Protein 8BPZ (pdb70)

Sequence (322 aa):
SMFNSEIKEKYLDTLSEGMVMQMRPIFAKAEITETLYNKDIYDFTSMQILELIRSFDQTTIGSVRRTLALLSLYIDWAISYKLSKGLTNLARTISEEEELYECLGDKKLYITYSELEEEMENNQLVNYQSKAVLRLLFEGVSGLAHSELLSLTKKQVEDAMLNGNVLTLYDSKHGERKLKVSSECLVIALNAAQETKYKLKNGKAKGQTKEVFLVENDDYVVKTKRTSNKGDGQASKFVITNLITDISEFFKINFLTPNTIVRSGHLYRAYQLYKEEKGVIDNSVRYQIIDDFNLRVKSKYRAVYSMQDYINEEEVNKYYAEELGLK

B-factor: mean 61.54, std 16.16, range [27.41, 130.3]

InterPro domains:
  IPR011010 DNA breaking-rejoining enzyme, catalytic core [SSF56349] (12-218)
  IPR055008 MrpR, C-terminal catalytic domain [PF22823] (108-314)
  IPR055009 MrpR, N-terminal core-binding domain [PF22822] (1-78)

Organism: Bacillus subtilis (strain 168) (NCBI:txid224308)

Radius of gyration: 22.97 Å; Cα contacts (8 Å, |Δi|>4): 472; chains: 1; bounding box: 50×56×56 Å

Foldseek 3Di:
DADVVVVVVVVLVVDDPVLVVVVVVLRVLCHVLCVVVVHDLLQDALVSVLVSLQSVQAAALVVLVVVLVSSLVVNVVCLVVVVHPDNDRSSVPQDPLSSLSSHYPVHQAAAPVRLVVLLVLFPALLLNQLLQCLLQPQAEDLSQQQQPAFLVQLVVCVVPQQWGWTQHPPDGTDTARDDPVNSVSLNVLQPDFKDAALRQPDDPDDGIFGWAHDGHSNTDTVVVVPHHHGDGSVSSVVSQVSSCVSSVHDNDDSVSSNLNSLLNQLLVCCLVPVFFDLVSQLVSCVNRVPDDPDSVVSSVVCVVQSGDVNNCRNCVVVSVHD

Solvent-accessible surface area: 16322 Å² total; per-residue (Å²): 121,26,44,42,48,150,43,0,74,126,10,3,129,88,40,59,142,43,43,36,146,90,0,105,61,14,0,51,103,0,46,123,9,0,66,121,67,120,52,4,1,26,38,2,63,36,149,31,1,7,62,0,0,88,65,20,58,30,20,29,2,29,22,0,100,125,12,19,52,23,1,5,84,0,6,54,35,0,46,82,135,180,66,13,182,38,160,92,18,61,1,149,92,19,40,85,38,42,14,3,34,0,9,2,116,125,3,91,8,1,4,60,51,4,0,75,52,1,12,130,33,2,72,4,83,2,3,33,1,1,0,5,0,0,8,25,6,0,22,20,115,45,36,12,1,0,11,12,0,30,48,137,6,0,75,68,0,70,159,101,57,28,51,0,42,0,97,16,98,146,95,49,121,18,131,2,142,4,41,70,88,1,0,74,8,0,47,57,0,3,115,26,71,63,4,84,52,135,14,44,114,16,169,36,178,95,112,68,27,114,5,8,121,33,89,48,1,0,6,4,65,111,103,56,135,144,37,92,39,96,5,47,104,134,24,0,68,77,11,5,59,45,1,14,115,21,0,101,10,152,26,12,63,24,93,9,0,22,61,0,2,6,0,49,64,0,21,63,23,32,116,149,108,56,51,11,54,67,61,1,21,89,80,0,2,93,59,25,66,48,67,51,176,34,104,152,112,14,5,155,54,4,67,109,10,0,28,62,128,24,0,48,81,2,2,31,129,65,36,69,94,152

Nearest PDB structures (foldseek):
  8bj6-assembly1_A  TM=1.001E+00  e=5.396E-52  Bacillus subtilis subsp. subtilis str. 168
  5dcf-assembly1_A  TM=5.429E-01  e=5.192E-03  Escherichia coli CFT073

Secondary structure (DSSP, 8-state):
--TTHHHHHHHHTTS-HHHHHHHHHHHHHHHHHHHHHTS-GGG--HHHHHHHHHHT----HHHHHHHHHHHHHHHHHHHHTT-SSSSS-TTTT--HHHHHHTS-TT-----HHHHHHHHHH---HHHHHHHHHHHHT---GGGHHHHT-BHHHHHHHHTTTTEEEEE-SSS-EEEEE--HHHHHHHHHHTT--EEEGGGGT--SS--EEEBP-SSBSS--BGGG---SSPPPHHHHHHHHHHHHHHHT-S---HHHHHHHHHHHHHHHHHHHHS---HHHHHHHHHHTT---S-HHHHHHHHTTTSSHHHHHHHTTTTTT--

Structure (mmCIF, N/CA/C/O backbone):
data_8BPZ
#
_entry.id   8BPZ
#
_cell.length_a   109.081
_cell.length_b   109.081
_cell.length_c   53.908
_cell.angle_alpha   90.00
_cell.angle_beta   90.00
_cell.angle_gamma   120.00
#
_symmetry.space_group_name_H-M   'P 3 2 1'
#
loop_
_entity.id
_entity.type
_entity.pdbx_description
1 polymer 'SPbeta prophage-derived uncharacterized protein YopR'
2 water water
#
loop_
_atom_site.group_PDB
_atom_site.id
_atom_site.type_symbol
_atom_site.label_atom_id
_atom_site.label_alt_id
_atom_site.label_comp_id
_atom_site.label_asym_id
_atom_site.label_entity_id
_atom_site.label_seq_id
_atom_site.pdbx_PDB_ins_code
_atom_site.Cartn_x
_atom_site.Cartn_y
_atom_site.Cartn_z
_atom_site.occupancy
_atom_site.B_iso_or_equiv
_atom_site.auth_seq_id
_atom_site.auth_comp_id
_atom_site.auth_asym_id
_atom_site.auth_atom_id
_atom_site.pdbx_PDB_model_num
ATOM 1 N N . SER A 1 1 ? -14.799 -71.490 20.969 1.00 81.09 0 SER A N 1
ATOM 2 C CA . SER A 1 1 ? -16.227 -71.009 21.005 1.00 81.72 0 SER A CA 1
ATOM 3 C C . SER A 1 1 ? -16.415 -69.745 21.889 1.00 75.96 0 SER A C 1
ATOM 4 O O . SER A 1 1 ? -16.172 -68.643 21.398 1.00 77.80 0 SER A O 1
ATOM 7 N N . MET A 1 2 ? -16.802 -69.892 23.167 1.00 71.37 1 MET A N 1
ATOM 8 C CA . MET A 1 2 ? -17.093 -68.747 24.059 1.00 72.00 1 MET A CA 1
ATOM 9 C C . MET A 1 2 ? -16.573 -68.948 25.493 1.00 75.03 1 MET A C 1
ATOM 10 O O . MET A 1 2 ? -16.645 -70.060 26.040 1.00 68.92 1 MET A O 1
ATOM 15 N N . PHE A 1 3 ? -16.049 -67.869 26.085 1.00 76.27 2 PHE A N 1
ATOM 16 C CA . PHE A 1 3 ? -15.728 -67.827 27.510 1.00 75.00 2 PHE A CA 1
ATOM 17 C C . PHE A 1 3 ? -16.990 -67.444 28.273 1.00 69.89 2 PHE A C 1
ATOM 18 O O . PHE A 1 3 ? -17.800 -66.646 27.784 1.00 68.09 2 PHE A O 1
ATOM 26 N N . ASN A 1 4 ? -17.129 -68.005 29.477 1.00 70.43 3 ASN A N 1
ATOM 27 C CA . ASN A 1 4 ? -18.311 -67.811 30.332 1.00 67.81 3 ASN A CA 1
ATOM 28 C C . ASN A 1 4 ? -19.611 -68.165 29.574 1.00 67.96 3 ASN A C 1
ATOM 29 O O . ASN A 1 4 ? -20.642 -67.482 29.699 1.00 56.67 3 ASN A O 1
ATOM 34 N N . SER A 1 5 ? -19.533 -69.271 28.827 1.00 67.43 4 SER A N 1
ATOM 35 C CA . SER A 1 5 ? -20.500 -69.618 27.776 1.00 70.68 4 SER A CA 1
ATOM 36 C C . SER A 1 5 ? -21.940 -69.730 28.275 1.00 74.56 4 SER A C 1
ATOM 37 O O . SER A 1 5 ? -22.865 -69.293 27.586 1.00 79.65 4 SER A O 1
ATOM 40 N N . GLU A 1 6 ? -22.113 -70.275 29.478 1.00 72.27 5 GLU A N 1
ATOM 41 C CA . GLU A 1 6 ? -23.435 -70.402 30.099 1.00 79.72 5 GLU A CA 1
ATOM 42 C C . GLU A 1 6 ? -24.191 -69.074 30.133 1.00 82.36 5 GLU A C 1
ATOM 43 O O . GLU A 1 6 ? -25.331 -68.959 29.674 1.00 74.86 5 GLU A O 1
ATOM 49 N N . ILE A 1 7 ? -23.509 -68.073 30.675 1.00 83.11 6 ILE A N 1
ATOM 50 C CA . ILE A 1 7 ? -24.033 -66.719 30.806 1.00 79.43 6 ILE A CA 1
ATOM 51 C C . ILE A 1 7 ? -24.233 -66.068 29.427 1.00 66.63 6 ILE A C 1
ATOM 52 O O . ILE A 1 7 ? -25.245 -65.389 29.190 1.00 66.87 6 ILE A O 1
ATOM 57 N N . LYS A 1 8 ? -23.288 -66.298 28.520 1.00 67.70 7 LYS A N 1
ATOM 58 C CA . LYS A 1 8 ? -23.410 -65.762 27.153 1.00 76.42 7 LYS A CA 1
ATOM 59 C C . LYS A 1 8 ? -24.720 -66.243 26.514 1.00 83.36 7 LYS A C 1
ATOM 60 O O . LYS A 1 8 ? -25.500 -65.421 26.043 1.00 73.22 7 LYS A O 1
ATOM 66 N N . GLU A 1 9 ? -24.980 -67.555 26.570 1.00 83.73 8 GLU A N 1
ATOM 67 C CA . GLU A 1 9 ? -26.199 -68.140 25.971 1.00 82.77 8 GLU A CA 1
ATOM 68 C C . GLU A 1 9 ? -27.458 -67.559 26.577 1.00 77.49 8 GLU A C 1
ATOM 69 O O . GLU A 1 9 ? -28.384 -67.183 25.861 1.00 75.89 8 GLU A O 1
ATOM 75 N N . LYS A 1 10 ? -27.481 -67.512 27.903 1.00 78.31 9 LYS A N 1
ATOM 76 C CA . LYS A 1 10 ? -28.484 -66.754 28.655 1.00 83.46 9 LYS A CA 1
ATOM 77 C C . LYS A 1 10 ? -28.850 -65.429 27.975 1.00 79.41 9 LYS A C 1
ATOM 78 O O . LYS A 1 10 ? -30.029 -65.170 27.723 1.00 70.18 9 LYS A O 1
ATOM 84 N N . TYR A 1 11 ? -27.835 -64.611 27.683 1.00 75.49 10 TYR A N 1
ATOM 85 C CA . TYR A 1 11 ? -28.050 -63.326 27.000 1.00 74.41 10 TYR A CA 1
ATOM 86 C C . TYR A 1 11 ? -28.453 -63.508 25.550 1.00 70.05 10 TYR A C 1
ATOM 87 O O . TYR A 1 11 ? -29.347 -62.807 25.070 1.00 65.23 10 TYR A O 1
ATOM 96 N N . LEU A 1 12 ? -27.778 -64.416 24.847 1.00 72.17 11 LEU A N 1
ATOM 97 C CA . LEU A 1 12 ? -28.073 -64.676 23.417 1.00 79.80 11 LEU A CA 1
ATOM 98 C C . LEU A 1 12 ? -29.545 -65.062 23.226 1.00 79.65 11 LEU A C 1
ATOM 99 O O . LEU A 1 12 ? -30.198 -64.587 22.293 1.00 75.88 11 LEU A O 1
ATOM 104 N N . ASP A 1 13 ? -30.044 -65.881 24.161 1.00 92.29 12 ASP A N 1
ATOM 105 C CA . ASP A 1 13 ? -31.435 -66.362 24.221 1.00 87.37 12 ASP A CA 1
ATOM 106 C C . ASP A 1 13 ? -32.516 -65.261 24.347 1.00 84.50 12 ASP A C 1
ATOM 107 O O . ASP A 1 13 ? -33.681 -65.506 24.039 1.00 97.46 12 ASP A O 1
ATOM 112 N N . THR A 1 14 ? -32.126 -64.064 24.784 1.00 82.37 13 THR A N 1
ATOM 113 C CA . THR A 1 14 ? -33.034 -62.911 24.906 1.00 76.92 13 THR A CA 1
ATOM 114 C C . THR A 1 14 ? -33.239 -62.104 23.618 1.00 78.47 13 THR A C 1
ATOM 115 O O . THR A 1 14 ? -34.047 -61.167 23.605 1.00 78.20 13 THR A O 1
ATOM 119 N N . LEU A 1 15 ? -32.498 -62.449 22.559 1.00 82.11 14 LEU A N 1
ATOM 120 C CA . LEU A 1 15 ? -32.305 -61.571 21.400 1.00 87.23 14 LEU A CA 1
ATOM 121 C C . LEU A 1 15 ? -33.062 -62.023 20.168 1.00 87.56 14 LEU A C 1
ATOM 122 O O . LEU A 1 15 ? -33.440 -63.190 20.045 1.00 79.19 14 LEU A O 1
ATOM 127 N N . SER A 1 16 ? -33.222 -61.081 19.237 1.00 87.74 15 SER A N 1
ATOM 128 C CA . SER A 1 16 ? -33.683 -61.385 17.886 1.00 81.69 15 SER A CA 1
ATOM 129 C C . SER A 1 16 ? -32.620 -62.174 17.109 1.00 84.69 15 SER A C 1
ATOM 130 O O . SER A 1 16 ? -31.441 -62.251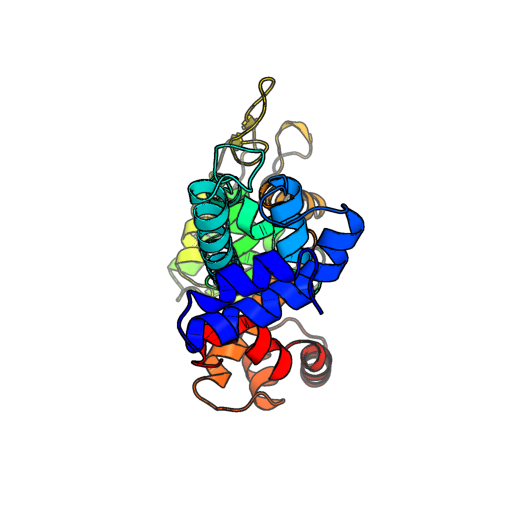 17.506 1.00 74.43 15 SER A O 1
ATOM 133 N N . GLU A 1 17 ? -33.051 -62.712 15.971 1.00 81.25 16 GLU A N 1
ATOM 134 C CA . GLU A 1 17 ? -32.211 -63.564 15.141 1.00 85.67 16 GLU A CA 1
ATOM 135 C C . GLU A 1 17 ? -31.067 -62.736 14.589 1.00 76.14 16 GLU A C 1
ATOM 136 O O . GLU A 1 17 ? -29.916 -63.171 14.639 1.00 70.41 16 GLU A O 1
ATOM 142 N N . GLY A 1 18 ? -31.399 -61.547 14.074 1.00 70.49 17 GLY A N 1
ATOM 143 C CA . GLY A 1 18 ? -30.413 -60.586 13.558 1.00 73.59 17 GLY A CA 1
ATOM 144 C C . GLY A 1 18 ? -29.353 -60.240 14.590 1.00 71.28 17 GLY A C 1
ATOM 145 O O . GLY A 1 18 ? -28.150 -60.297 14.311 1.00 65.41 17 GLY A O 1
ATOM 146 N N . MET A 1 19 ? -29.814 -59.908 15.794 1.00 65.22 18 MET A N 1
ATOM 147 C CA . MET A 1 19 ? -28.934 -59.617 16.909 1.00 67.41 18 MET A CA 1
ATOM 148 C C . MET A 1 19 ? -28.056 -60.807 17.268 1.00 67.99 18 MET A C 1
ATOM 149 O O . MET A 1 19 ? -26.843 -60.628 17.450 1.00 69.36 18 MET A O 1
ATOM 154 N N . VAL A 1 20 ? -28.652 -62.008 17.332 1.00 65.81 19 VAL A N 1
ATOM 155 C CA . VAL A 1 20 ? -27.890 -63.241 17.569 1.00 66.44 19 VAL A CA 1
ATOM 156 C C . VAL A 1 20 ? -26.742 -63.301 16.561 1.00 71.25 19 VAL A C 1
ATOM 157 O O . VAL A 1 20 ? -25.578 -63.446 16.967 1.00 73.29 19 VAL A O 1
ATOM 161 N N . MET A 1 21 ? -27.081 -63.143 15.273 1.00 65.05 20 MET A N 1
ATOM 162 C CA . MET A 1 21 ? -26.114 -63.192 14.166 1.00 72.08 20 MET A CA 1
ATOM 163 C C . MET A 1 21 ? -24.964 -62.205 14.287 1.00 75.63 20 MET A C 1
ATOM 164 O O . MET A 1 21 ? -23.842 -62.500 13.858 1.00 68.46 20 MET A O 1
ATOM 169 N N . GLN A 1 22 ? -25.273 -61.023 14.818 1.00 67.93 21 GLN A N 1
ATOM 170 C CA . GLN A 1 22 ? -24.275 -60.021 15.120 1.00 68.57 21 GLN A CA 1
ATOM 171 C C . GLN A 1 22 ? -23.448 -60.418 16.353 1.00 74.62 21 GLN A C 1
ATOM 172 O O . GLN A 1 22 ? -22.206 -60.355 16.326 1.00 77.38 21 GLN A O 1
ATOM 178 N N . MET A 1 23 ? -24.124 -60.852 17.418 1.00 66.11 22 MET A N 1
ATOM 179 C CA . MET A 1 23 ? -23.453 -61.064 18.699 1.00 64.81 22 MET A CA 1
ATOM 180 C C . MET A 1 23 ? -22.537 -62.282 18.767 1.00 63.53 22 MET A C 1
ATOM 181 O O . MET A 1 23 ? -21.441 -62.200 19.350 1.00 57.53 22 MET A O 1
ATOM 186 N N . ARG A 1 24 ? -22.965 -63.381 18.148 1.00 63.56 23 ARG A N 1
ATOM 187 C CA . ARG A 1 24 ? -22.243 -64.635 18.200 1.00 59.73 23 ARG A CA 1
ATOM 188 C C . ARG A 1 24 ? -20.798 -64.519 17.671 1.00 65.03 23 ARG A C 1
ATOM 189 O O . ARG A 1 24 ? -19.864 -65.039 18.304 1.00 66.96 23 ARG A O 1
ATOM 197 N N . PRO A 1 25 ? -20.599 -63.844 16.514 1.00 69.60 24 PRO A N 1
ATOM 198 C CA . PRO A 1 25 ? -19.214 -63.610 16.069 1.00 66.33 24 PRO A CA 1
ATOM 199 C C . PRO A 1 25 ? -18.373 -62.806 17.076 1.00 63.61 24 PRO A C 1
ATOM 200 O O . PRO A 1 25 ? -17.199 -63.131 17.286 1.00 63.32 24 PRO A O 1
ATOM 204 N N . ILE A 1 26 ? -18.977 -61.803 17.715 1.00 58.25 25 ILE A N 1
ATOM 205 C CA . ILE A 1 26 ? -18.288 -60.969 18.727 1.00 61.50 25 ILE A CA 1
ATOM 206 C C . ILE A 1 26 ? -17.813 -61.782 19.943 1.00 55.19 25 ILE A C 1
ATOM 207 O O . ILE A 1 26 ? -16.637 -61.712 20.339 1.00 49.16 25 ILE A O 1
ATOM 212 N N . PHE A 1 27 ? -18.712 -62.581 20.505 1.00 54.26 26 PHE A N 1
ATOM 213 C CA . PHE A 1 27 ? -18.353 -63.451 21.624 1.00 57.19 26 PHE A CA 1
ATOM 214 C C . PHE A 1 27 ? -17.290 -64.503 21.271 1.00 62.20 26 PHE A C 1
ATOM 215 O O . PHE A 1 27 ? -16.403 -64.784 22.096 1.00 56.46 26 PHE A O 1
ATOM 223 N N . ALA A 1 28 ? -17.355 -65.039 20.044 1.00 57.88 27 ALA A N 1
ATOM 224 C CA . ALA A 1 28 ? -16.345 -65.982 19.525 1.00 60.05 27 ALA A CA 1
ATOM 225 C C . ALA A 1 28 ? -14.925 -65.369 19.374 1.00 61.36 27 ALA A C 1
ATOM 226 O O . ALA A 1 28 ? -13.916 -65.964 19.818 1.00 55.28 27 ALA A O 1
ATOM 228 N N . LYS A 1 29 ? -14.853 -64.189 18.750 1.00 64.29 28 LYS A N 1
ATOM 229 C CA . LYS A 1 29 ? -13.605 -63.409 18.682 1.00 65.65 28 LYS A CA 1
ATOM 230 C C . LYS A 1 29 ? -13.140 -62.948 20.085 1.00 59.37 28 LYS A C 1
ATOM 231 O O . LYS A 1 29 ? -11.941 -62.916 20.371 1.00 56.88 28 LYS A O 1
ATOM 237 N N . ALA A 1 30 ? -14.093 -62.582 20.942 1.00 62.96 29 ALA A N 1
ATOM 238 C CA . ALA A 1 30 ? -13.803 -62.178 22.337 1.00 59.36 29 ALA A CA 1
ATOM 239 C C . ALA A 1 30 ? -13.101 -63.262 23.142 1.00 60.20 29 ALA A C 1
ATOM 240 O O . ALA A 1 30 ? -12.202 -62.981 23.938 1.00 54.25 29 ALA A O 1
ATOM 242 N N . GLU A 1 31 ? -13.517 -64.500 22.894 1.00 59.94 30 GLU A N 1
ATOM 243 C CA . GLU A 1 31 ? -13.117 -65.655 23.684 1.00 69.76 30 GLU A CA 1
ATOM 244 C C . GLU A 1 31 ? -11.633 -65.683 24.043 1.00 62.81 30 GLU A C 1
ATOM 245 O O . GLU A 1 31 ? -11.276 -65.846 25.202 1.00 72.45 30 GLU A O 1
ATOM 251 N N . ILE A 1 32 ? -10.774 -65.483 23.061 1.00 63.59 31 ILE A N 1
ATOM 252 C CA . ILE A 1 32 ? -9.315 -65.558 23.313 1.00 70.27 31 ILE A CA 1
ATOM 253 C C . ILE A 1 32 ? -8.867 -64.512 24.363 1.00 67.67 31 ILE A C 1
ATOM 254 O O . ILE A 1 32 ? -8.046 -64.812 25.243 1.00 64.74 31 ILE A O 1
ATOM 259 N N . THR A 1 33 ? -9.442 -63.315 24.284 1.00 62.90 32 THR A N 1
ATOM 260 C CA . THR A 1 33 ? -9.112 -62.226 25.192 1.00 60.94 32 THR A CA 1
ATOM 261 C C . THR A 1 33 ? -9.679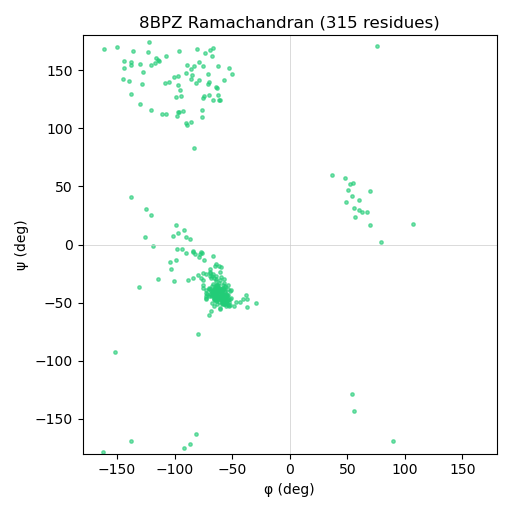 -62.466 26.613 1.00 60.91 32 THR A C 1
ATOM 262 O O . THR A 1 33 ? -8.982 -62.272 27.610 1.00 63.34 32 THR A O 1
ATOM 266 N N . GLU A 1 34 ? -10.941 -62.866 26.674 1.00 56.93 33 GLU A N 1
ATOM 267 C CA . GLU A 1 34 ? -11.582 -63.271 27.915 1.00 60.26 33 GLU A CA 1
ATOM 268 C C . GLU A 1 34 ? -10.838 -64.390 28.672 1.00 69.13 33 GLU A C 1
ATOM 269 O O . GLU A 1 34 ? -10.592 -64.263 29.885 1.00 64.13 33 GLU A O 1
ATOM 275 N N . THR A 1 35 ? -10.468 -65.461 27.958 1.00 69.57 34 THR A N 1
ATOM 276 C CA . THR A 1 35 ? -9.675 -66.526 28.573 1.00 73.50 34 THR A CA 1
ATOM 277 C C . THR A 1 35 ? -8.249 -66.046 28.934 1.00 71.24 34 THR A C 1
ATOM 278 O O . THR A 1 35 ? -7.645 -66.572 29.866 1.00 69.42 34 THR A O 1
ATOM 282 N N . LEU A 1 36 ? -7.717 -65.056 28.220 1.00 67.86 35 LEU A N 1
ATOM 283 C CA . LEU A 1 36 ? -6.424 -64.452 28.605 1.00 69.94 35 LEU A CA 1
ATOM 284 C C . LEU A 1 36 ? -6.470 -63.723 29.964 1.00 69.79 35 LEU A C 1
ATOM 285 O O . LEU A 1 36 ? -5.512 -63.807 30.736 1.00 66.34 35 LEU A O 1
ATOM 290 N N . TYR A 1 37 ? -7.557 -62.990 30.225 1.00 68.16 36 TYR A N 1
ATOM 291 C CA . TYR A 1 37 ? -7.774 -62.263 31.507 1.00 69.77 36 TYR A CA 1
ATOM 292 C C . TYR A 1 37 ? -8.577 -63.063 32.536 1.00 71.58 36 TYR A C 1
ATOM 293 O O . TYR A 1 37 ? -8.791 -62.603 33.673 1.00 65.47 36 TYR A O 1
ATOM 302 N N . ASN A 1 38 ? -9.026 -64.247 32.115 1.00 77.98 37 ASN A N 1
ATOM 303 C CA . ASN A 1 38 ? -9.853 -65.153 32.905 1.00 73.23 37 ASN A CA 1
ATOM 304 C C . ASN A 1 38 ? -11.057 -64.427 33.499 1.00 72.56 37 ASN A C 1
ATOM 305 O O . ASN A 1 38 ? -11.376 -64.547 34.690 1.00 67.93 37 ASN A O 1
ATOM 310 N N . LYS A 1 39 ? -11.713 -63.656 32.642 1.00 65.89 38 LYS A N 1
ATOM 311 C CA . LYS A 1 39 ? -12.935 -62.951 33.033 1.00 70.10 38 LYS A CA 1
ATOM 312 C C . LYS A 1 39 ? -13.708 -62.530 31.812 1.00 65.15 38 LYS A C 1
ATOM 313 O O . LYS A 1 39 ? -13.186 -62.556 30.694 1.00 63.92 38 LYS A O 1
ATOM 319 N N . ASP A 1 40 ? -14.939 -62.103 32.051 1.00 60.02 39 ASP A N 1
ATOM 320 C CA . ASP A 1 40 ? -15.864 -61.761 30.992 1.00 64.14 39 ASP A CA 1
ATOM 321 C C . ASP A 1 40 ? -15.746 -60.290 30.588 1.00 65.06 39 ASP A C 1
ATOM 322 O O . ASP A 1 40 ? -15.353 -59.442 31.395 1.00 63.41 39 ASP A O 1
ATOM 327 N N . ILE A 1 41 ? -16.126 -60.019 29.338 1.00 67.07 40 ILE A N 1
ATOM 328 C CA . ILE A 1 41 ? -16.353 -58.665 28.791 1.00 62.88 40 ILE A CA 1
ATOM 329 C C . ILE A 1 41 ? -16.978 -57.694 29.785 1.00 61.78 40 ILE A C 1
ATOM 330 O O . ILE A 1 41 ? -16.530 -56.552 29.893 1.00 60.49 40 ILE A O 1
ATOM 335 N N . TYR A 1 42 ? -18.027 -58.131 30.483 1.00 64.75 41 TYR A N 1
ATOM 336 C CA . TYR A 1 42 ? -18.732 -57.249 31.439 1.00 65.84 41 TYR A CA 1
ATOM 337 C C . TYR A 1 42 ? -17.877 -56.803 32.654 1.00 59.81 41 TYR A C 1
ATOM 338 O O . TYR A 1 42 ? -18.231 -55.838 33.325 1.00 55.58 41 TYR A O 1
ATOM 347 N N . ASP A 1 43 ? -16.791 -57.524 32.925 1.00 57.61 42 ASP A N 1
ATOM 348 C CA . ASP A 1 43 ? -15.770 -57.160 33.903 1.00 56.97 42 ASP A CA 1
ATOM 349 C C . ASP A 1 43 ? -14.495 -56.552 33.258 1.00 55.58 42 ASP A C 1
ATOM 350 O O . ASP A 1 43 ? -13.491 -56.338 33.960 1.00 46.42 42 ASP A O 1
ATOM 355 N N . PHE A 1 44 ? -14.520 -56.282 31.950 1.00 51.55 43 PHE A N 1
ATOM 356 C CA . PHE A 1 44 ? -13.376 -55.632 31.285 1.00 50.72 43 PHE A CA 1
ATOM 357 C C . PHE A 1 44 ? -13.283 -54.184 31.732 1.00 47.08 43 PHE A C 1
ATOM 358 O O . PHE A 1 44 ? -14.295 -53.504 31.856 1.00 48.04 43 PHE A O 1
ATOM 366 N N . THR A 1 45 ? -12.048 -53.743 31.953 1.00 46.67 44 THR A N 1
ATOM 367 C CA . THR A 1 45 ? -11.711 -52.343 32.100 1.00 52.03 44 THR A CA 1
ATOM 368 C C . THR A 1 45 ? -11.948 -51.639 30.741 1.00 53.01 44 THR A C 1
ATOM 369 O O . THR A 1 45 ? -12.167 -52.307 29.722 1.00 50.74 44 THR A O 1
ATOM 373 N N . SER A 1 46 ? -11.906 -50.300 30.759 1.00 52.46 45 SER A N 1
ATOM 374 C CA . SER A 1 46 ? -12.028 -49.456 29.562 1.00 50.30 45 SER A CA 1
ATOM 375 C C . SER A 1 46 ? -10.976 -49.795 28.548 1.00 46.84 45 SER A C 1
ATOM 376 O O . SER A 1 46 ? -11.299 -50.001 27.378 1.00 43.27 45 SER A O 1
ATOM 379 N N . MET A 1 47 ? -9.729 -49.827 29.030 1.00 46.88 46 MET A N 1
ATOM 380 C CA . MET A 1 47 ? -8.551 -50.147 28.233 1.00 53.45 46 MET A CA 1
ATOM 381 C C . MET A 1 47 ? -8.710 -51.522 27.629 1.00 54.17 46 MET A C 1
ATOM 382 O O . MET A 1 47 ? -8.479 -51.704 26.440 1.00 53.16 46 MET A O 1
ATOM 387 N N . GLN A 1 48 ? -9.134 -52.485 28.439 1.00 53.23 47 GLN A N 1
ATOM 388 C CA . GLN A 1 48 ? -9.452 -53.821 27.923 1.00 52.55 47 GLN A CA 1
ATOM 389 C C . GLN A 1 48 ? -10.584 -53.849 26.872 1.00 47.89 47 GLN A C 1
ATOM 390 O O . GLN A 1 48 ? -10.583 -54.713 26.027 1.00 45.38 47 GLN A O 1
ATOM 396 N N . ILE A 1 49 ? -11.550 -52.939 26.942 1.00 45.84 48 ILE A N 1
ATOM 397 C CA . ILE A 1 49 ? -12.600 -52.864 25.907 1.00 45.82 48 ILE A CA 1
ATOM 398 C C . ILE A 1 49 ? -11.996 -52.412 24.560 1.00 45.56 48 ILE A C 1
ATOM 399 O O . ILE A 1 49 ? -12.281 -52.975 23.510 1.00 42.34 48 ILE A O 1
ATOM 404 N N . LEU A 1 50 ? -11.132 -51.409 24.622 1.00 48.96 49 LEU A N 1
ATOM 405 C CA . LEU A 1 50 ? -10.465 -50.861 23.450 1.00 50.13 49 LEU A CA 1
ATOM 406 C C . LEU A 1 50 ? -9.534 -51.892 22.807 1.00 50.99 49 LEU A C 1
ATOM 407 O O . LEU A 1 50 ? -9.491 -52.023 21.571 1.00 53.60 49 LEU A O 1
ATOM 412 N N . GLU A 1 51 ? -8.797 -52.616 23.643 1.00 49.60 50 GLU A N 1
ATOM 413 C CA . GLU A 1 51 ? -7.970 -53.741 23.179 1.00 52.60 50 GLU A CA 1
ATOM 414 C C . GLU A 1 51 ? -8.812 -54.836 22.572 1.00 47.98 50 GLU A C 1
ATOM 415 O O . GLU A 1 51 ? -8.456 -55.418 21.547 1.00 49.70 50 GLU A O 1
ATOM 421 N N . LEU A 1 52 ? -9.932 -55.118 23.206 1.00 43.76 51 LEU A N 1
ATOM 422 C CA . LEU A 1 52 ? -10.852 -56.079 22.665 1.00 47.11 51 LEU A CA 1
ATOM 423 C C . LEU A 1 52 ? -11.282 -55.738 21.243 1.00 48.56 51 LEU A C 1
ATOM 424 O O . LEU A 1 52 ? -11.182 -56.574 20.358 1.00 52.12 51 LEU A O 1
ATOM 429 N N . ILE A 1 53 ? -11.767 -54.516 21.046 1.00 46.57 52 ILE A N 1
ATOM 430 C CA . ILE A 1 53 ? -12.326 -54.100 19.746 1.00 46.51 52 ILE A CA 1
ATOM 431 C C . ILE A 1 53 ? -11.244 -54.156 18.673 1.00 44.57 52 ILE A C 1
ATOM 432 O O . ILE A 1 53 ? -11.511 -54.573 17.566 1.00 41.23 52 ILE A O 1
ATOM 437 N N . ARG A 1 54 ? -10.031 -53.753 19.035 1.00 47.28 53 ARG A N 1
ATOM 438 C CA . ARG A 1 54 ? -8.879 -53.795 18.136 1.00 52.56 53 ARG A CA 1
ATOM 439 C C . ARG A 1 54 ? -8.568 -55.214 17.659 1.00 56.56 53 ARG A C 1
ATOM 440 O O . ARG A 1 54 ? -8.240 -55.431 16.483 1.00 53.16 53 ARG A O 1
ATOM 448 N N . SER A 1 55 ? -8.725 -56.175 18.567 1.00 53.14 54 SER A N 1
ATOM 449 C CA . SER A 1 55 ? -8.543 -57.587 18.246 1.00 51.12 54 SER A CA 1
ATOM 450 C C . SER A 1 55 ? -9.515 -58.078 17.160 1.00 49.54 54 SER A C 1
ATOM 451 O O . SER A 1 55 ? -9.238 -59.064 16.486 1.00 49.14 54 SER A O 1
ATOM 454 N N . PHE A 1 56 ? -10.650 -57.409 16.991 1.00 45.45 55 PHE A N 1
ATOM 455 C CA . PHE A 1 56 ? -11.569 -57.757 15.892 1.00 48.00 55 PHE A CA 1
ATOM 456 C C . PHE A 1 56 ? -11.107 -57.267 14.505 1.00 49.07 55 PHE A C 1
ATOM 457 O O . PHE A 1 56 ? -11.737 -57.589 13.506 1.00 48.25 55 PHE A O 1
ATOM 465 N N . ASP A 1 57 ? -10.038 -56.474 14.471 1.00 47.72 56 ASP A N 1
ATOM 466 C CA . ASP A 1 57 ? -9.356 -56.026 13.248 1.00 52.35 56 ASP A CA 1
ATOM 467 C C . ASP A 1 57 ? -10.297 -55.332 12.257 1.00 49.44 56 ASP A C 1
ATOM 468 O O . ASP A 1 57 ? -10.384 -55.690 11.090 1.00 48.79 56 ASP A O 1
ATOM 473 N N . GLN A 1 58 ? -10.996 -54.332 12.769 1.00 46.43 57 GLN A N 1
ATOM 474 C CA . GLN A 1 58 ? -11.943 -53.556 12.002 1.00 45.20 57 GLN A CA 1
ATOM 475 C C . GLN A 1 58 ? -11.232 -52.364 11.377 1.00 43.83 57 GLN A C 1
ATOM 476 O O . GLN A 1 58 ? -10.285 -51.824 11.970 1.00 44.80 57 GLN A O 1
ATOM 482 N N . THR A 1 59 ? -11.711 -51.969 10.192 1.00 39.96 58 THR A N 1
ATOM 483 C CA . THR A 1 59 ? -11.020 -51.053 9.292 1.00 42.34 58 THR A CA 1
ATOM 484 C C . THR A 1 59 ? -11.560 -49.615 9.275 1.00 42.90 58 THR A C 1
ATOM 485 O O . THR A 1 59 ? -10.834 -48.696 8.881 1.00 46.07 58 THR A O 1
ATOM 489 N N . THR A 1 60 ? -12.805 -49.405 9.699 1.00 41.85 59 THR A N 1
ATOM 490 C CA . THR A 1 60 ? -13.412 -48.068 9.626 1.00 42.70 59 THR A CA 1
ATOM 491 C C . THR A 1 60 ? -13.984 -47.648 10.977 1.00 40.80 59 THR A C 1
ATOM 492 O O . THR A 1 60 ? -14.463 -48.486 11.743 1.00 38.83 59 THR A O 1
ATOM 496 N N . ILE A 1 61 ? -13.950 -46.345 11.242 1.00 39.35 60 ILE A N 1
ATOM 497 C CA . ILE A 1 61 ? -14.544 -45.738 12.460 1.00 41.94 60 ILE A CA 1
ATOM 498 C C . ILE A 1 61 ? -16.044 -46.039 12.562 1.00 41.64 60 ILE A C 1
ATOM 499 O O . ILE A 1 61 ? -16.574 -46.208 13.666 1.00 48.21 60 ILE A O 1
ATOM 504 N N . GLY A 1 62 ? -16.713 -46.088 11.417 1.00 38.35 61 GLY A N 1
ATOM 505 C CA . GLY A 1 62 ? -18.111 -46.494 11.325 1.00 42.09 61 GLY A CA 1
ATOM 506 C C . GLY A 1 62 ? -18.422 -47.850 11.947 1.00 44.07 61 GLY A C 1
ATOM 507 O O . GLY A 1 62 ? -19.331 -47.970 12.763 1.00 47.07 61 GLY A O 1
ATOM 508 N N . SER A 1 63 ? -17.637 -48.858 11.578 1.00 44.36 62 SER A N 1
ATOM 509 C CA . SER A 1 63 ? -17.829 -50.205 12.078 1.00 44.85 62 SER A CA 1
ATOM 510 C C . SER A 1 63 ? -17.452 -50.308 13.561 1.00 43.07 62 SER A C 1
ATOM 511 O O . SER A 1 63 ? -18.116 -51.033 14.292 1.00 41.13 62 SER A O 1
ATOM 514 N N . VAL A 1 64 ? -16.393 -49.606 13.980 1.00 41.16 63 VAL A N 1
ATOM 515 C CA . VAL A 1 64 ? -15.954 -49.602 15.389 1.00 40.95 63 VAL A CA 1
ATOM 516 C C . VAL A 1 64 ? -17.053 -49.058 16.284 1.00 44.33 63 VAL A C 1
ATOM 517 O O . VAL A 1 64 ? -17.340 -49.604 17.335 1.00 48.95 63 VAL A O 1
ATOM 521 N N . ARG A 1 65 ? -17.663 -47.967 15.853 1.00 44.60 64 ARG A N 1
ATOM 522 C CA . ARG A 1 65 ? -18.802 -47.354 16.557 1.00 45.35 64 ARG A CA 1
ATOM 523 C C . ARG A 1 65 ? -20.017 -48.323 16.727 1.00 42.86 64 ARG A C 1
ATOM 524 O O . ARG A 1 65 ? -20.604 -48.442 17.823 1.00 42.42 64 ARG A O 1
ATOM 532 N N . ARG A 1 66 ? -20.350 -49.065 15.680 1.00 42.36 65 ARG A N 1
ATOM 533 C CA . ARG A 1 66 ? -21.403 -50.087 15.768 1.00 45.94 65 ARG A CA 1
ATOM 534 C C . ARG A 1 66 ? -21.025 -51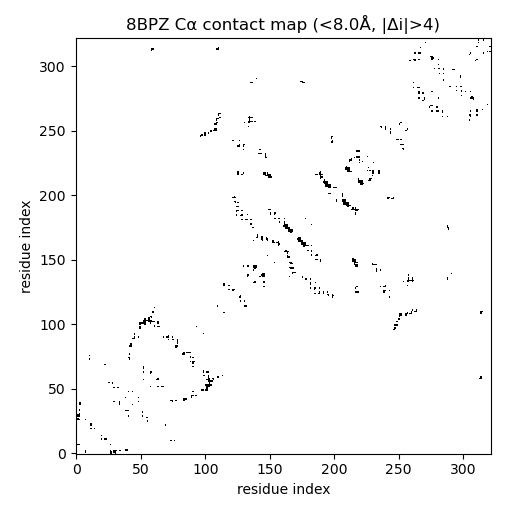.233 16.687 1.00 44.55 65 ARG A C 1
ATOM 535 O O . ARG A 1 66 ? -21.871 -51.676 17.456 1.00 44.61 65 ARG A O 1
ATOM 543 N N . THR A 1 67 ? -19.782 -51.716 16.616 1.00 43.80 66 THR A N 1
ATOM 544 C CA . THR A 1 67 ? -19.308 -52.755 17.552 1.00 42.81 66 THR A CA 1
ATOM 545 C C . THR A 1 67 ? -19.440 -52.230 18.996 1.00 44.27 66 THR A C 1
ATOM 546 O O . THR A 1 67 ? -20.015 -52.915 19.845 1.00 42.58 66 THR A O 1
ATOM 550 N N . LEU A 1 68 ? -18.922 -51.021 19.267 1.00 42.94 67 LEU A N 1
ATOM 551 C CA . LEU A 1 68 ? -19.047 -50.435 20.616 1.00 44.19 67 LEU A CA 1
ATOM 552 C C . LEU A 1 68 ? -20.495 -50.381 21.136 1.00 44.67 67 LEU A C 1
ATOM 553 O O . LEU A 1 68 ? -20.751 -50.679 22.303 1.00 46.26 67 LEU A O 1
ATOM 558 N N . ALA A 1 69 ? -21.431 -49.986 20.280 1.00 46.78 68 ALA A N 1
ATOM 559 C CA . ALA A 1 69 ? -22.831 -49.877 20.684 1.00 48.25 68 ALA A CA 1
ATOM 560 C C . ALA A 1 69 ? -23.409 -51.243 21.000 1.00 48.73 68 ALA A C 1
ATOM 561 O O . ALA A 1 69 ? -24.098 -51.404 21.994 1.00 51.02 68 ALA A O 1
ATOM 563 N N . LEU A 1 70 ? -23.087 -52.245 20.190 1.00 47.80 69 LEU A N 1
ATOM 564 C CA . LEU A 1 70 ? -23.516 -53.626 20.499 1.00 48.53 69 LEU A CA 1
ATOM 565 C C . LEU A 1 70 ? -23.034 -54.108 21.879 1.00 47.22 69 LEU A C 1
ATOM 566 O O . LEU A 1 70 ? -23.801 -54.684 22.661 1.00 47.59 69 LEU A O 1
ATOM 571 N N . LEU A 1 71 ? -21.760 -53.853 22.164 1.00 48.44 70 LEU A N 1
ATOM 572 C CA . LEU A 1 71 ? -21.162 -54.220 23.432 1.00 48.44 70 LEU A CA 1
ATOM 573 C C . LEU A 1 71 ? -21.726 -53.444 24.617 1.00 51.76 70 LEU A C 1
ATOM 574 O O . LEU A 1 71 ? -21.896 -54.020 25.679 1.00 58.55 70 LEU A O 1
ATOM 579 N N . SER A 1 72 ? -21.995 -52.150 24.446 1.00 50.75 71 SER A N 1
ATOM 580 C CA . SER A 1 72 ? -22.683 -51.358 25.474 1.00 48.58 71 SER A CA 1
ATOM 581 C C . SER A 1 72 ? -24.008 -51.992 25.885 1.00 49.23 71 SER A C 1
ATOM 582 O O . SER A 1 72 ? -24.276 -52.110 27.068 1.00 49.23 71 SER A O 1
ATOM 585 N N . LEU A 1 73 ? -24.801 -52.444 24.917 1.00 47.73 72 LEU A N 1
ATOM 586 C CA . LEU A 1 73 ? -26.043 -53.199 25.213 1.00 51.77 72 LEU A CA 1
ATOM 587 C C . LEU A 1 73 ? -25.824 -54.472 26.044 1.00 52.97 72 LEU A C 1
ATOM 588 O O . LEU A 1 73 ? -26.542 -54.695 27.022 1.00 60.15 72 LEU A O 1
ATOM 593 N N . TYR A 1 74 ? -24.868 -55.322 25.675 1.00 51.37 73 TYR A N 1
ATOM 594 C CA . TYR A 1 74 ? -24.567 -56.504 26.506 1.00 53.95 73 TYR A CA 1
ATOM 595 C C . TYR A 1 74 ? -24.211 -56.104 27.948 1.00 60.17 73 TYR A C 1
ATOM 596 O O . TYR A 1 74 ? -24.612 -56.771 28.911 1.00 58.85 73 TYR A O 1
ATOM 605 N N . ILE A 1 75 ? -23.453 -55.020 28.088 1.00 59.79 74 ILE A N 1
ATOM 606 C CA . ILE A 1 75 ? -22.965 -54.583 29.399 1.00 56.37 74 ILE A CA 1
ATOM 607 C C . ILE A 1 75 ? -24.110 -54.092 30.280 1.00 54.21 74 ILE A C 1
ATOM 608 O O . ILE A 1 75 ? -24.123 -54.411 31.452 1.00 57.64 74 ILE A O 1
ATOM 613 N N . ASP A 1 76 ? -25.077 -53.370 29.718 1.00 55.12 75 ASP A N 1
ATOM 614 C CA . ASP A 1 76 ? -26.291 -52.976 30.474 1.00 62.46 75 ASP A CA 1
ATOM 615 C C . ASP A 1 76 ? -27.098 -54.176 31.003 1.00 67.11 75 ASP A C 1
ATOM 616 O O . ASP A 1 76 ? -27.626 -54.145 32.131 1.00 77.40 75 ASP A O 1
ATOM 621 N N . TRP A 1 77 ? -27.170 -55.231 30.196 1.00 64.16 76 TRP A N 1
ATOM 622 C CA . TRP A 1 77 ? -27.784 -56.486 30.610 1.00 64.26 76 TRP A CA 1
ATOM 623 C C . TRP A 1 77 ? -27.043 -57.166 31.762 1.00 67.72 76 TRP A C 1
ATOM 624 O O . TRP A 1 77 ? -27.667 -57.677 32.707 1.00 67.41 76 TRP A O 1
ATOM 635 N N . ALA A 1 78 ? -25.716 -57.202 31.667 1.00 59.28 77 ALA A N 1
ATOM 636 C CA . ALA A 1 78 ? -24.909 -57.818 32.715 1.00 66.49 77 ALA A CA 1
ATOM 637 C C . ALA A 1 78 ? -25.041 -57.055 34.061 1.00 73.15 77 ALA A C 1
ATOM 638 O O . ALA A 1 78 ? -24.998 -57.678 35.138 1.00 70.41 77 ALA A O 1
ATOM 640 N N . ILE A 1 79 ? -25.248 -55.731 33.969 1.00 68.90 78 ILE A N 1
ATOM 641 C CA . ILE A 1 79 ? -25.474 -54.846 35.116 1.00 68.36 78 ILE A CA 1
ATOM 642 C C . ILE A 1 79 ? -26.842 -55.099 35.770 1.00 72.73 78 ILE A C 1
ATOM 643 O O . ILE A 1 79 ? -26.895 -55.477 36.950 1.00 67.15 78 ILE A O 1
ATOM 648 N N . SER A 1 80 ? -27.925 -54.913 35.012 1.00 73.65 79 SER A N 1
ATOM 649 C CA . SER A 1 80 ? -29.295 -55.268 35.454 1.00 75.06 79 SER A CA 1
ATOM 650 C C . SER A 1 80 ? -29.340 -56.572 36.278 1.00 80.74 79 SER A C 1
ATOM 651 O O . SER A 1 80 ? -29.989 -56.618 37.311 1.00 78.43 79 SER A O 1
ATOM 654 N N . TYR A 1 81 ? -28.616 -57.604 35.833 1.00 86.08 80 TYR A N 1
ATOM 655 C CA . TYR A 1 81 ? -28.582 -58.925 36.502 1.00 87.47 80 TYR A CA 1
ATOM 656 C C . TYR A 1 81 ? -27.468 -59.122 37.594 1.00 82.44 80 TYR A C 1
ATOM 657 O O . TYR A 1 81 ? -27.318 -60.217 38.144 1.00 80.94 80 TYR A O 1
ATOM 666 N N . LYS A 1 82 ? -26.729 -58.060 37.933 1.00 75.46 81 LYS A N 1
ATOM 667 C CA . LYS A 1 82 ? -25.672 -58.070 38.993 1.00 77.86 81 LYS A CA 1
ATOM 668 C C . LYS A 1 82 ? -24.548 -59.096 38.834 1.00 76.56 81 LYS A C 1
ATOM 669 O O . LYS A 1 82 ? -23.888 -59.480 39.818 1.00 64.44 81 LYS A O 1
ATOM 675 N N . LEU A 1 83 ? -24.327 -59.527 37.594 1.00 74.02 82 LEU A N 1
ATOM 676 C CA . LEU A 1 83 ? -23.228 -60.412 37.260 1.00 74.68 82 LEU A CA 1
ATOM 677 C C . LEU A 1 83 ? -21.959 -59.591 37.273 1.00 71.04 82 LEU A C 1
ATOM 678 O O . LEU A 1 83 ? -20.889 -60.071 37.660 1.00 68.00 82 LEU A O 1
ATOM 683 N N . SER A 1 84 ? -22.108 -58.338 36.845 1.00 69.14 83 SER A N 1
ATOM 684 C CA . SER A 1 84 ? -21.008 -57.412 36.764 1.00 77.08 83 SER A CA 1
ATOM 685 C C . SER A 1 84 ? -20.541 -57.012 38.155 1.00 75.11 83 SER A C 1
ATOM 686 O O . SER A 1 84 ? -21.361 -56.605 38.970 1.00 71.48 83 SER A O 1
ATOM 689 N N . LYS A 1 85 ? -19.233 -57.132 38.413 1.00 81.60 84 LYS A N 1
ATOM 690 C CA . LYS A 1 85 ? -18.623 -56.600 39.651 1.00 84.93 84 LYS A CA 1
ATOM 691 C C . LYS A 1 85 ? -18.813 -55.090 39.765 1.00 78.08 84 LYS A C 1
ATOM 692 O O . LYS A 1 85 ? -19.078 -54.565 40.854 1.00 68.11 84 LYS A O 1
ATOM 698 N N . GLY A 1 86 ? -18.668 -54.416 38.627 1.00 68.24 85 GLY A N 1
ATOM 699 C CA . GLY A 1 86 ? -18.762 -52.972 38.551 1.00 74.79 85 GLY A CA 1
ATOM 700 C C . GLY A 1 86 ? -20.193 -52.536 38.386 1.00 69.39 85 GLY A C 1
ATOM 701 O O . GLY A 1 86 ? -20.997 -53.263 37.795 1.00 72.23 85 GLY A O 1
ATOM 702 N N . LEU A 1 87 ? -20.497 -51.340 38.890 1.00 63.68 86 LEU A N 1
ATOM 703 C CA . LEU A 1 87 ? -21.850 -50.789 38.851 1.00 65.29 86 LEU A CA 1
ATOM 704 C C . LEU A 1 87 ? -22.160 -49.955 37.610 1.00 60.24 86 LEU A C 1
ATOM 705 O O . LEU A 1 87 ? -23.307 -49.573 37.406 1.00 60.03 86 LEU A O 1
ATOM 710 N N . THR A 1 88 ? -21.164 -49.680 36.777 1.00 61.85 87 THR A N 1
ATOM 711 C CA . THR A 1 88 ? -21.307 -48.701 35.690 1.00 58.01 87 THR A CA 1
ATOM 712 C C . THR A 1 88 ? -20.831 -49.302 34.390 1.00 56.58 87 THR A C 1
ATOM 713 O O . THR A 1 88 ? -19.992 -50.198 34.391 1.00 56.54 87 THR A O 1
ATOM 717 N N . ASN A 1 89 ? -21.344 -48.767 33.288 1.00 52.58 88 ASN A N 1
ATOM 718 C CA . ASN A 1 89 ? -21.067 -49.272 31.947 1.00 53.44 88 ASN A CA 1
ATOM 719 C C . ASN A 1 89 ? -19.825 -48.573 31.400 1.00 53.09 88 ASN A C 1
ATOM 720 O O . ASN A 1 89 ? -19.890 -47.431 30.953 1.00 50.11 88 ASN A O 1
ATOM 725 N N . LEU A 1 90 ? -18.705 -49.297 31.421 1.00 56.15 89 LEU A N 1
ATOM 726 C CA . LEU A 1 90 ? -17.407 -48.762 30.998 1.00 55.84 89 LEU A CA 1
ATOM 727 C C . LEU A 1 90 ? -17.304 -48.488 29.472 1.00 54.98 89 LEU A C 1
ATOM 728 O O . LEU A 1 90 ? -16.516 -47.644 29.052 1.00 57.05 89 LEU A O 1
ATOM 733 N N . ALA A 1 91 ? -18.104 -49.176 28.657 1.00 53.17 90 ALA A N 1
ATOM 734 C CA . ALA A 1 91 ? -18.127 -48.952 27.186 1.00 55.78 90 ALA A CA 1
ATOM 735 C C . ALA A 1 91 ? -18.708 -47.584 26.793 1.00 58.13 90 ALA A C 1
ATOM 736 O O . ALA A 1 91 ? -18.359 -47.024 25.765 1.00 53.81 90 ALA A O 1
ATOM 738 N N . ARG A 1 92 ? -19.602 -47.084 27.637 1.00 61.56 91 ARG A N 1
ATOM 739 C CA . ARG A 1 92 ? -20.262 -45.795 27.481 1.00 63.45 91 ARG A CA 1
ATOM 740 C C . ARG A 1 92 ? -19.323 -44.608 27.773 1.00 62.48 91 ARG A C 1
ATOM 741 O O . ARG A 1 92 ? -19.532 -43.525 27.249 1.00 65.97 91 ARG A O 1
ATOM 749 N N . THR A 1 93 ? -18.293 -44.825 28.590 1.00 62.91 92 THR A N 1
ATOM 750 C CA . THR A 1 93 ? -17.254 -43.816 28.858 1.00 58.90 92 THR A CA 1
ATOM 751 C C . THR A 1 93 ? -16.205 -43.649 27.737 1.00 58.51 92 THR A C 1
ATOM 752 O O . THR A 1 93 ? -15.350 -42.768 27.823 1.00 55.70 92 THR A O 1
ATOM 756 N N . ILE A 1 94 ? -16.238 -44.496 26.713 1.00 53.76 93 ILE A N 1
ATOM 757 C CA . ILE A 1 94 ? -15.267 -44.381 25.631 1.00 53.31 93 ILE A CA 1
ATOM 758 C C . ILE A 1 94 ? -15.511 -43.073 24.853 1.00 51.18 93 ILE A C 1
ATOM 759 O O . ILE A 1 94 ? -16.613 -42.820 24.384 1.00 58.81 93 ILE A O 1
ATOM 764 N N . SER A 1 95 ? -14.476 -42.248 24.744 1.00 49.74 94 SER A N 1
ATOM 765 C CA . SER A 1 95 ? -14.564 -40.950 24.049 1.00 53.84 94 SER A CA 1
ATOM 766 C C . SER A 1 95 ? -14.450 -41.102 22.519 1.00 55.64 94 SER A C 1
ATOM 767 O O . SER A 1 95 ? -14.080 -42.184 22.023 1.00 52.58 94 SER A O 1
ATOM 770 N N . GLU A 1 96 ? -14.769 -40.014 21.804 1.00 54.85 95 GLU A N 1
ATOM 771 C CA A GLU A 1 96 ? -14.702 -39.950 20.325 0.50 54.60 95 GLU A CA 1
ATOM 772 C CA B GLU A 1 96 ? -14.713 -39.993 20.341 0.50 54.31 95 GLU A CA 1
ATOM 773 C C . GLU A 1 96 ? -13.286 -40.247 19.825 1.00 53.14 95 GLU A C 1
ATOM 774 O O . GLU A 1 96 ? -13.100 -41.013 18.867 1.00 52.23 95 GLU A O 1
ATOM 785 N N . GLU A 1 97 ? -12.286 -39.628 20.466 1.00 51.45 96 GLU A N 1
ATOM 786 C CA . GLU A 1 97 ? -10.878 -39.848 20.094 1.00 53.12 96 GLU A CA 1
ATOM 787 C C . GLU A 1 97 ? -10.496 -41.280 20.307 1.00 51.35 96 GLU A C 1
ATOM 788 O O . GLU A 1 97 ? -9.732 -41.823 19.525 1.00 47.44 96 GLU A O 1
ATOM 794 N N . GLU A 1 98 ? -10.989 -41.858 21.400 1.00 52.00 97 GLU A N 1
ATOM 795 C CA . GLU A 1 98 ? -10.688 -43.248 21.749 1.00 55.96 97 GLU A CA 1
ATOM 796 C C . GLU A 1 98 ? -11.204 -44.265 20.746 1.00 50.84 97 GLU A C 1
ATOM 797 O O . GLU A 1 98 ? -10.633 -45.335 20.641 1.00 57.58 97 GLU A O 1
ATOM 803 N N . LEU A 1 99 ? -12.268 -43.947 20.013 1.00 51.79 98 LEU A N 1
ATOM 804 C CA . LEU A 1 99 ? -12.732 -44.812 18.921 1.00 52.61 98 LEU A CA 1
ATOM 805 C C . LEU A 1 99 ? -11.620 -45.129 17.927 1.00 51.75 98 LEU A C 1
ATOM 806 O O . LEU A 1 99 ? -11.566 -46.235 17.391 1.00 51.00 98 LEU A O 1
ATOM 811 N N . TYR A 1 100 ? -10.733 -44.165 17.697 1.00 49.90 99 TYR A N 1
ATOM 812 C CA . TYR A 1 100 ? -9.598 -44.341 16.780 1.00 49.11 99 TYR A CA 1
ATOM 813 C C . TYR A 1 100 ? -8.638 -45.441 17.253 1.00 47.71 99 TYR A C 1
ATOM 814 O O . TYR A 1 100 ? -8.105 -46.219 16.454 1.00 42.68 99 TYR A O 1
ATOM 823 N N . GLU A 1 101 ? -8.502 -45.522 18.566 1.00 46.28 100 GLU A N 1
ATOM 824 C CA . GLU A 1 101 ? -7.647 -46.475 19.237 1.00 49.95 100 GLU A CA 1
ATOM 825 C C . GLU A 1 101 ? -8.200 -47.896 19.103 1.00 46.85 100 GLU A C 1
ATOM 826 O O . GLU A 1 101 ? -7.461 -48.838 19.239 1.00 51.39 100 GLU A O 1
ATOM 832 N N . CYS A 1 102 ? -9.507 -48.030 18.865 1.00 46.75 101 CYS A N 1
ATOM 833 C CA . CYS A 1 102 ? -10.137 -49.309 18.502 1.00 47.01 101 CYS A CA 1
ATOM 834 C C . CYS A 1 102 ? -9.891 -49.799 17.073 1.00 45.62 101 CYS A C 1
ATOM 835 O O . CYS A 1 102 ? -10.200 -50.959 16.774 1.00 47.94 101 CYS A O 1
ATOM 838 N N . LEU A 1 103 ? -9.374 -48.944 16.188 1.00 43.20 102 LEU A N 1
ATOM 839 C CA . LEU A 1 103 ? -9.134 -49.334 14.799 1.00 45.79 102 LEU A CA 1
ATOM 840 C C . LEU A 1 103 ? -8.096 -50.453 14.751 1.00 46.07 102 LEU A C 1
ATOM 841 O O . LEU A 1 103 ? -7.119 -50.413 15.477 1.00 45.16 102 LEU A O 1
ATOM 846 N N . GLY A 1 104 ? -8.363 -51.479 13.948 1.00 47.67 103 GLY A N 1
ATOM 847 C CA . GLY A 1 104 ? -7.465 -52.627 13.809 1.00 47.32 103 GLY A CA 1
ATOM 848 C C . GLY A 1 104 ? -6.106 -52.257 13.250 1.00 48.38 103 GLY A C 1
ATOM 849 O O . GLY A 1 104 ? -5.983 -51.279 12.522 1.00 40.35 103 GLY A O 1
ATOM 850 N N . ASP A 1 105 ? -5.086 -53.052 13.578 1.00 48.79 104 ASP A N 1
ATOM 851 C CA . ASP A 1 105 ? -3.719 -52.746 13.129 1.00 55.10 104 ASP A CA 1
ATOM 852 C C . ASP A 1 105 ? -3.450 -53.104 11.669 1.00 53.32 104 ASP A C 1
ATOM 853 O O . ASP A 1 105 ? -2.412 -52.717 11.156 1.00 62.23 104 ASP A O 1
ATOM 858 N N . LYS A 1 106 ? -4.370 -53.794 10.982 1.00 48.77 105 LYS A N 1
ATOM 859 C CA . LYS A 1 106 ? -4.284 -53.876 9.511 1.00 52.51 105 LYS A CA 1
ATOM 860 C C . LYS A 1 106 ? -4.582 -52.514 8.824 1.00 51.93 105 LYS A C 1
ATOM 861 O O . LYS A 1 106 ? -4.183 -52.303 7.675 1.00 43.65 105 LYS A O 1
ATOM 867 N N . LYS A 1 107 ? -5.276 -51.603 9.510 1.00 46.10 106 LYS A N 1
ATOM 868 C CA . LYS A 1 107 ? -5.675 -50.339 8.888 1.00 44.47 106 LYS A CA 1
ATOM 869 C C . LYS A 1 107 ? -4.462 -49.520 8.451 1.00 43.71 106 LYS A C 1
ATOM 870 O O . LYS A 1 107 ? -3.583 -49.237 9.264 1.00 45.65 106 LYS A O 1
ATOM 876 N N . LEU A 1 108 ? -4.422 -49.167 7.165 1.00 41.02 107 LEU A N 1
ATOM 877 C CA . LEU A 1 108 ? -3.362 -48.301 6.592 1.00 42.55 107 LEU A CA 1
ATOM 878 C C . LEU A 1 108 ? -3.845 -46.945 6.079 1.00 41.43 107 LEU A C 1
ATOM 879 O O . LEU A 1 108 ? -3.070 -45.979 6.075 1.00 41.80 107 LEU A O 1
ATOM 884 N N . TYR A 1 109 ? -5.096 -46.875 5.625 1.00 40.37 108 TYR A N 1
ATOM 885 C CA . TYR A 1 109 ? -5.623 -45.689 4.965 1.00 41.31 108 TYR A CA 1
ATOM 886 C C . TYR A 1 109 ? -6.817 -45.117 5.692 1.00 39.84 108 TYR A C 1
ATOM 887 O O . TYR A 1 109 ? -7.547 -45.832 6.347 1.00 36.59 108 TYR A O 1
ATOM 896 N N . ILE A 1 110 ? -7.037 -43.821 5.518 1.00 40.13 109 ILE A N 1
ATOM 897 C CA . ILE A 1 110 ? -8.238 -43.163 6.034 1.00 39.15 109 ILE A CA 1
ATOM 898 C C . ILE A 1 110 ? -9.185 -42.893 4.874 1.00 40.65 109 ILE A C 1
ATOM 899 O O . ILE A 1 110 ? -8.757 -42.502 3.775 1.00 42.03 109 ILE A O 1
ATOM 904 N N . THR A 1 111 ? -10.467 -43.092 5.121 1.00 39.18 110 THR A N 1
ATOM 905 C CA . THR A 1 111 ? -11.500 -42.677 4.165 1.00 39.20 110 THR A CA 1
ATOM 906 C C . THR A 1 111 ? -11.643 -41.159 4.206 1.00 39.43 110 THR A C 1
ATOM 907 O O . THR A 1 111 ? -11.166 -40.506 5.135 1.00 40.90 110 THR A O 1
ATOM 911 N N . TYR A 1 112 ? -12.306 -40.602 3.201 1.00 35.25 111 TYR A N 1
ATOM 912 C CA . TYR A 1 112 ? -12.680 -39.195 3.206 1.00 36.06 111 TYR A CA 1
ATOM 913 C C . TYR A 1 112 ? -13.480 -38.788 4.465 1.00 38.66 111 TYR A C 1
ATOM 914 O O . TYR A 1 112 ? -13.227 -37.734 5.044 1.00 37.29 111 TYR A O 1
ATOM 923 N N . SER A 1 113 ? -14.445 -39.606 4.874 1.00 37.06 112 SER A N 1
ATOM 924 C CA . SER A 1 113 ? -15.268 -39.250 6.009 1.00 42.66 112 SER A CA 1
ATOM 925 C C . SER A 1 113 ? -14.440 -39.258 7.305 1.00 39.90 112 SER A C 1
ATOM 926 O O . SER A 1 113 ? -14.663 -38.418 8.162 1.00 42.29 112 SER A O 1
ATOM 929 N N . GLU A 1 114 ? -13.482 -40.178 7.436 1.00 37.56 113 GLU A N 1
ATOM 930 C CA . GLU A 1 114 ? -12.528 -40.181 8.577 1.00 39.61 113 GLU A CA 1
ATOM 931 C C . GLU A 1 114 ? -11.603 -38.966 8.560 1.00 38.18 113 GLU A C 1
ATOM 932 O O . GLU A 1 114 ? -11.335 -38.381 9.608 1.00 42.04 113 GLU A O 1
ATOM 938 N N . LEU A 1 115 ? -11.092 -38.600 7.383 1.00 37.69 114 LEU A N 1
ATOM 939 C CA . LEU A 1 115 ? -10.389 -37.314 7.206 1.00 41.48 114 LEU A CA 1
ATOM 940 C C . LEU A 1 115 ? -11.154 -36.122 7.787 1.00 40.62 114 LEU A C 1
ATOM 941 O O . LEU A 1 115 ? -10.600 -35.343 8.563 1.00 41.68 114 LEU A O 1
ATOM 946 N N . GLU A 1 116 ? -12.408 -35.993 7.369 1.00 42.81 115 GLU A N 1
ATOM 947 C CA A GLU A 1 116 ? -13.309 -34.902 7.801 0.50 46.35 115 GLU A CA 1
ATOM 948 C CA B GLU A 1 116 ? -13.256 -34.885 7.810 0.50 45.82 115 GLU A CA 1
ATOM 949 C C . GLU A 1 116 ? -13.537 -34.929 9.315 1.00 43.74 115 GLU A C 1
ATOM 950 O O . GLU A 1 116 ? -13.424 -33.905 9.990 1.00 42.69 115 GLU A O 1
ATOM 961 N N . GLU A 1 117 ? -13.886 -36.110 9.832 1.00 42.81 116 GLU A N 1
ATOM 962 C CA . GLU A 1 117 ? -14.063 -36.296 11.298 1.00 45.26 116 GLU A CA 1
ATOM 963 C C . GLU A 1 117 ? -12.805 -35.975 12.132 1.00 46.24 116 GLU A C 1
ATOM 964 O O . GLU A 1 117 ? -12.893 -35.325 13.188 1.00 45.27 116 GLU A O 1
ATOM 970 N N . MET A 1 118 ? -11.657 -36.482 11.680 1.00 43.98 117 MET A N 1
ATOM 971 C CA . MET A 1 118 ? -10.348 -36.104 12.253 1.00 46.15 117 MET A CA 1
ATOM 972 C C . MET A 1 118 ? -10.103 -34.609 12.181 1.00 44.89 117 MET A C 1
ATOM 973 O O . MET A 1 118 ? -9.722 -33.981 13.179 1.00 45.88 117 MET A O 1
ATOM 978 N N . GLU A 1 119 ? -10.339 -34.012 11.026 1.00 42.15 118 GLU A N 1
ATOM 979 C CA . GLU A 1 119 ? -10.082 -32.579 10.887 1.00 50.08 118 GLU A CA 1
ATOM 980 C C . GLU A 1 119 ? -10.845 -31.741 11.891 1.00 51.99 118 GLU A C 1
ATOM 981 O O . GLU A 1 119 ? -10.331 -30.762 12.402 1.00 53.73 118 GLU A O 1
ATOM 987 N N . ASN A 1 120 ? -12.079 -32.157 12.144 1.00 51.95 119 ASN A N 1
ATOM 988 C CA A ASN A 1 120 ? -12.995 -31.400 12.990 0.50 53.20 119 ASN A CA 1
ATOM 989 C CA B ASN A 1 120 ? -13.027 -31.437 12.994 0.50 53.17 119 ASN A CA 1
ATOM 990 C C . ASN A 1 120 ? -12.628 -31.455 14.479 1.00 54.64 119 ASN A C 1
ATOM 991 O O . ASN A 1 120 ? -13.078 -30.629 15.239 1.00 55.59 119 ASN A O 1
ATOM 1000 N N . GLN A 1 121 ? -11.808 -32.427 14.875 1.00 54.46 120 GLN A N 1
ATOM 1001 C CA . GLN A 1 121 ? -11.308 -32.567 16.254 1.00 53.44 120 GLN A CA 1
ATOM 1002 C C . GLN A 1 121 ? -9.898 -31.976 16.468 1.00 49.70 120 GLN A C 1
ATOM 1003 O O . GLN A 1 121 ? -9.392 -31.992 17.594 1.00 53.83 120 GLN A O 1
ATOM 1009 N N . LEU A 1 122 ? -9.268 -31.497 15.394 1.00 48.48 121 LEU A N 1
ATOM 1010 C CA . LEU A 1 122 ? -7.936 -30.913 15.429 1.00 52.29 121 LEU A CA 1
ATOM 1011 C C . LEU A 1 122 ? -8.025 -29.400 15.497 1.00 53.27 121 LEU A C 1
ATOM 1012 O O . LEU A 1 122 ? -8.448 -28.760 14.540 1.00 55.65 121 LEU A O 1
ATOM 1017 N N . VAL A 1 123 ? -7.583 -28.852 16.623 1.00 53.76 122 VAL A N 1
ATOM 1018 C CA . VAL A 1 123 ? -7.685 -27.424 16.923 1.00 54.20 122 VAL A CA 1
ATOM 1019 C C . VAL A 1 123 ? -6.678 -26.527 16.180 1.00 55.32 122 VAL A C 1
ATOM 1020 O O . VAL A 1 123 ? -6.934 -25.332 16.014 1.00 59.27 122 VAL A O 1
ATOM 1024 N N . ASN A 1 124 ? -5.540 -27.072 15.750 1.00 51.59 123 ASN A N 1
ATOM 1025 C CA . ASN A 1 124 ? -4.492 -26.255 15.119 1.00 54.34 123 ASN A CA 1
ATOM 1026 C C . ASN A 1 124 ? -4.629 -26.307 13.604 1.00 52.13 123 ASN A C 1
ATOM 1027 O O . ASN A 1 124 ? -4.781 -27.389 13.032 1.00 49.90 123 ASN A O 1
ATOM 1032 N N . TYR A 1 125 ? -4.561 -25.147 12.959 1.00 48.78 124 TYR A N 1
ATOM 1033 C CA . TYR A 1 125 ? -4.652 -25.065 11.510 1.00 54.56 124 TYR A CA 1
ATOM 1034 C C . TYR A 1 125 ? -3.410 -25.656 10.791 1.00 57.91 124 TYR A C 1
ATOM 1035 O O . TYR A 1 125 ? -3.504 -26.114 9.650 1.00 53.18 124 TYR A O 1
ATOM 1044 N N . GLN A 1 126 ? -2.257 -25.645 11.458 1.00 56.73 125 GLN A N 1
ATOM 1045 C CA . GLN A 1 126 ? -1.070 -26.333 10.954 1.00 54.17 125 GLN A CA 1
ATOM 1046 C C . GLN A 1 126 ? -1.390 -27.830 10.782 1.00 48.81 125 GLN A C 1
ATOM 1047 O O . GLN A 1 126 ? -1.103 -28.402 9.740 1.00 45.69 125 GLN A O 1
ATOM 1053 N N . SER A 1 127 ? -2.015 -28.425 11.799 1.00 44.56 126 SER A N 1
ATOM 1054 C CA . SER A 1 127 ? -2.448 -29.826 11.780 1.00 46.97 126 SER A CA 1
ATOM 1055 C C . SER A 1 127 ? -3.456 -30.130 10.670 1.00 49.29 126 SER A C 1
ATOM 1056 O O . SER A 1 127 ? -3.214 -31.030 9.861 1.00 52.32 126 SER A O 1
ATOM 1059 N N . LYS A 1 128 ? -4.569 -29.380 10.654 1.00 48.96 127 LYS A N 1
ATOM 1060 C CA . LYS A 1 128 ? -5.637 -29.531 9.646 1.00 50.78 127 LYS A CA 1
ATOM 1061 C C . LYS A 1 128 ? -5.059 -29.451 8.228 1.00 48.07 127 LYS A C 1
ATOM 1062 O O . LYS A 1 128 ? -5.358 -30.294 7.385 1.00 46.78 127 LYS A O 1
ATOM 1068 N N . ALA A 1 129 ? -4.219 -28.446 7.995 1.00 45.91 128 ALA A N 1
ATOM 1069 C CA . ALA A 1 129 ? -3.675 -28.170 6.669 1.00 46.75 128 ALA A CA 1
ATOM 1070 C C . ALA A 1 129 ? -2.777 -29.267 6.145 1.00 44.83 128 ALA A C 1
ATOM 1071 O O . ALA A 1 129 ? -2.884 -29.658 4.999 1.00 47.86 128 ALA A O 1
ATOM 1073 N N . VAL A 1 130 ? -1.857 -29.736 6.969 1.00 47.08 129 VAL A N 1
ATOM 1074 C CA . VAL A 1 130 ? -0.901 -30.735 6.520 1.00 49.41 129 VAL A CA 1
ATOM 1075 C C . VAL A 1 130 ? -1.637 -32.030 6.227 1.00 46.46 129 VAL A C 1
ATOM 1076 O O . VAL A 1 130 ? -1.387 -32.654 5.203 1.00 44.51 129 VAL A O 1
ATOM 1080 N N . LEU A 1 131 ? -2.571 -32.405 7.101 1.00 46.39 130 LEU A N 1
ATOM 1081 C CA . LEU A 1 131 ? -3.391 -33.593 6.882 1.00 44.36 130 LEU A CA 1
ATOM 1082 C C . LEU A 1 131 ? -4.175 -33.512 5.566 1.00 42.56 130 LEU A C 1
ATOM 1083 O O . LEU A 1 131 ? -4.109 -34.425 4.746 1.00 38.67 130 LEU A O 1
ATOM 1088 N N . ARG A 1 132 ? -4.870 -32.403 5.343 1.00 41.60 131 ARG A N 1
ATOM 1089 C CA . ARG A 1 132 ? -5.677 -32.260 4.123 1.00 45.42 131 ARG A CA 1
ATOM 1090 C C . ARG A 1 132 ? -4.858 -32.056 2.853 1.00 42.22 131 ARG A C 1
ATOM 1091 O O . ARG A 1 132 ? -5.162 -32.626 1.816 1.00 38.54 131 ARG A O 1
ATOM 1099 N N . LEU A 1 133 ? -3.845 -31.202 2.926 1.00 42.44 132 LEU A N 1
ATOM 1100 C CA . LEU A 1 133 ? -2.988 -30.941 1.777 1.00 45.88 132 LEU A CA 1
ATOM 1101 C C . LEU A 1 133 ? -2.311 -32.213 1.261 1.00 43.01 132 LEU A C 1
ATOM 1102 O O . LEU A 1 133 ? -2.253 -32.442 0.053 1.00 42.91 132 LEU A O 1
ATOM 1107 N N . LEU A 1 134 ? -1.808 -33.030 2.178 1.00 43.73 133 LEU A N 1
ATOM 1108 C CA . LEU A 1 134 ? -1.273 -34.342 1.813 1.00 43.58 133 LEU A CA 1
ATOM 1109 C C . LEU A 1 134 ? -2.305 -35.217 1.171 1.00 40.99 133 LEU A C 1
ATOM 1110 O O . LEU A 1 134 ? -2.022 -35.821 0.149 1.00 46.30 133 LEU A O 1
ATOM 1115 N N . PHE A 1 135 ? -3.502 -35.272 1.739 1.00 38.00 134 PHE A N 1
ATOM 1116 C CA . PHE A 1 135 ? -4.571 -36.134 1.196 1.00 38.97 134 PHE A CA 1
ATOM 1117 C C . PHE A 1 135 ? -4.866 -35.718 -0.239 1.00 38.51 134 PHE A C 1
ATOM 1118 O O . PHE A 1 135 ? -5.034 -36.563 -1.121 1.00 39.13 134 PHE A O 1
ATOM 1126 N N . GLU A 1 136 ? -4.845 -34.412 -0.484 1.00 38.40 135 GLU A N 1
ATOM 1127 C CA . GLU A 1 136 ? -5.181 -33.885 -1.803 1.00 41.95 135 GLU A CA 1
ATOM 1128 C C . GLU A 1 136 ? -4.002 -33.891 -2.769 1.00 43.12 135 GLU A C 1
ATOM 1129 O O . GLU A 1 136 ? -4.183 -33.608 -3.962 1.00 40.78 135 GLU A O 1
ATOM 1135 N N . GLY A 1 137 ? -2.814 -34.246 -2.253 1.00 44.82 136 GLY A N 1
ATOM 1136 C CA . GLY A 1 137 ? -1.652 -34.618 -3.075 1.00 43.34 136 GLY A CA 1
ATOM 1137 C C . GLY A 1 137 ? -0.540 -33.579 -3.134 1.00 45.87 136 GLY A C 1
ATOM 1138 O O . GLY A 1 137 ? 0.296 -33.632 -4.051 1.00 48.29 136 GLY A O 1
ATOM 1139 N N . VAL A 1 138 ? -0.536 -32.631 -2.193 1.00 45.76 137 VAL A N 1
ATOM 1140 C CA . VAL A 1 138 ? 0.520 -31.638 -2.078 1.00 51.03 137 VAL A CA 1
ATOM 1141 C C . VAL A 1 138 ? 1.619 -32.252 -1.242 1.00 54.53 137 VAL A C 1
ATOM 1142 O O . VAL A 1 138 ? 1.485 -32.354 -0.021 1.00 57.26 137 VAL A O 1
ATOM 1146 N N . SER A 1 139 ? 2.701 -32.642 -1.905 1.00 56.48 138 SER A N 1
ATOM 1147 C CA . SER A 1 139 ? 3.731 -33.472 -1.289 1.00 57.72 138 SER A CA 1
ATOM 1148 C C . SER A 1 139 ? 5.096 -33.197 -1.951 1.00 56.74 138 SER A C 1
ATOM 1149 O O . SER A 1 139 ? 5.789 -32.249 -1.572 1.00 51.85 138 SER A O 1
ATOM 1152 N N . GLY A 1 140 ? 5.444 -33.980 -2.971 1.00 56.12 139 GLY A N 1
ATOM 1153 C CA . GLY A 1 140 ? 6.764 -33.915 -3.580 1.00 59.36 139 GLY A CA 1
ATOM 1154 C C . GLY A 1 140 ? 7.862 -34.574 -2.757 1.00 63.57 139 GLY A C 1
ATOM 1155 O O . GLY A 1 140 ? 7.656 -34.947 -1.599 1.00 52.48 139 GLY A O 1
ATOM 1156 N N . LEU A 1 141 ? 9.042 -34.699 -3.367 1.00 72.02 140 LEU A N 1
ATOM 1157 C CA . LEU A 1 141 ? 10.229 -35.298 -2.715 1.00 70.49 140 LEU A CA 1
ATOM 1158 C C . LEU A 1 141 ? 10.636 -34.501 -1.476 1.00 61.68 140 LEU A C 1
ATOM 1159 O O . LEU A 1 141 ? 10.857 -33.297 -1.563 1.00 60.51 140 LEU A O 1
ATOM 1164 N N . ALA A 1 142 ? 10.709 -35.189 -0.332 1.00 57.14 141 ALA A N 1
ATOM 1165 C CA . ALA A 1 142 ? 10.952 -34.564 0.980 1.00 58.85 141 ALA A CA 1
ATOM 1166 C C . ALA A 1 142 ? 9.905 -33.453 1.309 1.00 61.72 141 ALA A C 1
ATOM 1167 O O . ALA A 1 142 ? 10.185 -32.482 2.022 1.00 58.95 141 ALA A O 1
ATOM 1169 N N . HIS A 1 143 ? 8.682 -33.640 0.797 1.00 57.14 142 HIS A N 1
ATOM 1170 C CA . HIS A 1 143 ? 7.530 -32.751 1.034 1.00 55.02 142 HIS A CA 1
ATOM 1171 C C . HIS A 1 143 ? 7.757 -31.322 0.550 1.00 58.50 142 HIS A C 1
ATOM 1172 O O . HIS A 1 143 ? 7.160 -30.362 1.076 1.00 54.42 142 HIS A O 1
ATOM 1179 N N . SER A 1 144 ? 8.583 -31.198 -0.485 1.00 55.45 143 SER A N 1
ATOM 1180 C CA . SER A 1 144 ? 9.062 -29.897 -0.925 1.00 59.61 143 SER A CA 1
ATOM 1181 C C . SER A 1 144 ? 7.927 -29.002 -1.480 1.00 62.98 143 SER A C 1
ATOM 1182 O O . SER A 1 144 ? 8.017 -27.773 -1.380 1.00 56.15 143 SER A O 1
ATOM 1185 N N . GLU A 1 145 ? 6.872 -29.624 -2.039 1.00 61.08 144 GLU A N 1
ATOM 1186 C CA . GLU A 1 145 ? 5.691 -28.885 -2.521 1.00 58.10 144 GLU A CA 1
ATOM 1187 C C . GLU A 1 145 ? 4.943 -28.264 -1.346 1.00 55.91 144 GLU A C 1
ATOM 1188 O O . GLU A 1 145 ? 4.516 -27.128 -1.414 1.00 62.28 144 GLU A O 1
ATOM 1194 N N . LEU A 1 146 ? 4.815 -29.014 -0.261 1.00 56.55 145 LEU A N 1
ATOM 1195 C CA . LEU A 1 146 ? 4.148 -28.544 0.951 1.00 55.54 145 LEU A CA 1
ATOM 1196 C C . LEU A 1 146 ? 4.959 -27.501 1.741 1.00 59.66 145 LEU A C 1
ATOM 1197 O O . LEU A 1 146 ? 4.412 -26.518 2.236 1.00 59.26 145 LEU A O 1
ATOM 1202 N N . LEU A 1 147 ? 6.266 -27.720 1.855 1.00 60.02 146 LEU A N 1
ATOM 1203 C CA . LEU A 1 147 ? 7.144 -26.844 2.650 1.00 60.43 146 LEU A CA 1
ATOM 1204 C C . LEU A 1 147 ? 7.467 -25.500 1.982 1.00 55.26 146 LEU A C 1
ATOM 1205 O O . LEU A 1 147 ? 7.718 -24.493 2.658 1.00 57.88 146 LEU A O 1
ATOM 1210 N N . SER A 1 148 ? 7.498 -25.496 0.652 1.00 57.24 147 SER A N 1
ATOM 1211 C CA . SER A 1 148 ? 7.592 -24.259 -0.133 1.00 62.66 147 SER A CA 1
ATOM 1212 C C . SER A 1 148 ? 6.246 -23.587 -0.441 1.00 62.75 147 SER A C 1
ATOM 1213 O O . SER A 1 148 ? 6.237 -22.599 -1.188 1.00 63.70 147 SER A O 1
ATOM 1216 N N . LEU A 1 149 ? 5.131 -24.103 0.089 1.00 64.33 148 LEU A N 1
ATOM 1217 C CA . LEU A 1 149 ? 3.797 -23.505 -0.180 1.00 60.92 148 LEU A CA 1
ATOM 1218 C C . LEU A 1 149 ? 3.566 -22.195 0.574 1.00 60.37 148 LEU A C 1
ATOM 1219 O O . LEU A 1 149 ? 3.683 -22.153 1.799 1.00 60.77 148 LEU A O 1
ATOM 1224 N N . THR A 1 150 ? 3.177 -21.151 -0.169 1.00 62.97 149 THR A N 1
ATOM 1225 C CA . THR A 1 150 ? 2.899 -19.830 0.377 1.00 63.04 149 THR A CA 1
ATOM 1226 C C . THR A 1 150 ? 1.430 -19.418 0.259 1.00 68.54 149 THR A C 1
ATOM 1227 O O . THR A 1 150 ? 0.689 -19.930 -0.580 1.00 65.77 149 THR A O 1
ATOM 1231 N N . LYS A 1 151 ? 1.048 -18.472 1.113 1.00 70.75 150 LYS A N 1
ATOM 1232 C CA . LYS A 1 151 ? -0.176 -17.677 0.965 1.00 70.20 150 LYS A CA 1
ATOM 1233 C C . LYS A 1 151 ? -0.478 -17.231 -0.459 1.00 67.98 150 LYS A C 1
ATOM 1234 O O . LYS A 1 151 ? -1.605 -17.344 -0.914 1.00 70.26 150 LYS A O 1
ATOM 1240 N N . LYS A 1 152 ? 0.525 -16.712 -1.148 1.00 67.22 151 LYS A N 1
ATOM 1241 C CA . LYS A 1 152 ? 0.329 -16.184 -2.494 1.00 68.93 151 LYS A CA 1
ATOM 1242 C C . LYS A 1 152 ? -0.153 -17.254 -3.458 1.00 68.59 151 LYS A C 1
ATOM 1243 O O . LYS A 1 152 ? -1.066 -16.990 -4.240 1.00 75.97 151 LYS A O 1
ATOM 1249 N N . GLN A 1 153 ? 0.459 -18.436 -3.425 1.00 64.56 152 GLN A N 1
ATOM 1250 C CA . GLN A 1 153 ? 0.027 -19.524 -4.294 1.00 63.99 152 GLN A CA 1
ATOM 1251 C C . GLN A 1 153 ? -1.408 -19.940 -3.945 1.00 62.55 152 GLN A C 1
ATOM 1252 O O . GLN A 1 153 ? -2.179 -20.299 -4.850 1.00 64.96 152 GLN A O 1
ATOM 1258 N N . VAL A 1 154 ? -1.750 -19.909 -2.651 1.00 55.89 153 VAL A N 1
ATOM 1259 C CA . VAL A 1 154 ? -3.084 -20.277 -2.190 1.00 59.22 153 VAL A CA 1
ATOM 1260 C C . VAL A 1 154 ? -4.138 -19.268 -2.700 1.00 65.11 153 VAL A C 1
ATOM 1261 O O . VAL A 1 154 ? -5.131 -19.663 -3.321 1.00 63.01 153 VAL A O 1
ATOM 1265 N N . GLU A 1 155 ? -3.900 -17.981 -2.455 1.00 66.93 154 GLU A N 1
ATOM 1266 C CA . GLU A 1 155 ? -4.749 -16.904 -2.979 1.00 63.58 154 GLU A CA 1
ATOM 1267 C C . GLU A 1 155 ? -4.911 -17.014 -4.486 1.00 65.87 154 GLU A C 1
ATOM 1268 O O . GLU A 1 155 ? -6.041 -17.041 -4.984 1.00 69.78 154 GLU A O 1
ATOM 1274 N N . ASP A 1 156 ? -3.784 -17.109 -5.197 1.00 64.54 155 ASP A N 1
ATOM 1275 C CA . ASP A 1 156 ? -3.774 -17.317 -6.657 1.00 69.27 155 ASP A CA 1
ATOM 1276 C C . ASP A 1 156 ? -4.636 -18.521 -7.103 1.00 62.98 155 ASP A C 1
ATOM 1277 O O . ASP A 1 156 ? -5.314 -18.454 -8.131 1.00 68.73 155 ASP A O 1
ATOM 1282 N N . ALA A 1 157 ? -4.594 -19.618 -6.349 1.00 62.09 156 ALA A N 1
ATOM 1283 C CA . ALA A 1 157 ? -5.388 -20.823 -6.681 1.00 63.87 156 ALA A CA 1
ATOM 1284 C C . ALA A 1 157 ? -6.902 -20.579 -6.607 1.00 61.65 156 ALA A C 1
ATOM 1285 O O . ALA A 1 157 ? -7.656 -21.053 -7.476 1.00 63.17 156 ALA A O 1
ATOM 1287 N N . MET A 1 158 ? -7.326 -19.834 -5.578 1.00 58.82 157 MET A N 1
ATOM 1288 C CA . MET A 1 158 ? -8.735 -19.448 -5.387 1.00 58.62 157 MET A CA 1
ATOM 1289 C C . MET A 1 158 ? -9.307 -18.690 -6.560 1.00 57.73 157 MET A C 1
ATOM 1290 O O . MET A 1 158 ? -10.483 -18.844 -6.852 1.00 60.54 157 MET A O 1
ATOM 1295 N N . LEU A 1 159 ? -8.473 -17.894 -7.229 1.00 62.90 158 LEU A N 1
ATOM 1296 C CA . LEU A 1 159 ? -8.876 -17.147 -8.421 1.00 63.92 158 LEU A CA 1
ATOM 1297 C C . LEU A 1 159 ? -8.485 -17.807 -9.737 1.00 67.71 158 LEU A C 1
ATOM 1298 O O . LEU A 1 159 ? -8.517 -17.147 -10.769 1.00 71.91 158 LEU A O 1
ATOM 1303 N N . ASN A 1 160 ? -8.148 -19.099 -9.716 1.00 72.07 159 ASN A N 1
ATOM 1304 C CA . ASN A 1 160 ? -7.695 -19.793 -10.925 1.00 70.49 159 ASN A CA 1
ATOM 1305 C C . ASN A 1 160 ? -8.277 -21.197 -11.072 1.00 66.87 159 ASN A C 1
ATOM 1306 O O . ASN A 1 160 ? -7.574 -22.133 -11.497 1.00 66.38 159 ASN A O 1
ATOM 1311 N N . GLY A 1 161 ? -9.563 -21.336 -10.751 1.00 54.33 160 GLY A N 1
ATOM 1312 C CA . GLY A 1 161 ? -10.249 -22.627 -10.836 1.00 57.65 160 GLY A CA 1
ATOM 1313 C C . GLY A 1 161 ? -9.771 -23.681 -9.837 1.00 53.61 160 GLY A C 1
ATOM 1314 O O . GLY A 1 161 ? -9.884 -24.892 -10.103 1.00 50.14 160 GLY A O 1
ATOM 1315 N N . ASN A 1 162 ? -9.270 -23.210 -8.689 1.00 52.19 161 ASN A N 1
ATOM 1316 C CA . ASN A 1 162 ? -8.698 -24.036 -7.623 1.00 54.80 161 ASN A CA 1
ATOM 1317 C C . ASN A 1 162 ? -7.453 -24.823 -8.054 1.00 58.30 161 ASN A C 1
ATOM 1318 O O . ASN A 1 162 ? -7.142 -25.863 -7.473 1.00 56.70 161 ASN A O 1
ATOM 1323 N N . VAL A 1 163 ? -6.718 -24.294 -9.034 1.00 64.37 162 VAL A N 1
ATOM 1324 C CA . VAL A 1 163 ? -5.512 -24.961 -9.551 1.00 62.75 162 VAL A CA 1
ATOM 1325 C C . VAL A 1 163 ? -4.299 -24.338 -8.870 1.00 64.67 162 VAL A C 1
ATOM 1326 O O . VAL A 1 163 ? -3.985 -23.160 -9.092 1.00 62.70 162 VAL A O 1
ATOM 1330 N N . LEU A 1 164 ? -3.653 -25.128 -8.011 1.00 67.44 163 LEU A N 1
ATOM 1331 C CA . LEU A 1 164 ? -2.438 -24.698 -7.308 1.00 66.17 163 LEU A CA 1
ATOM 1332 C C . LEU A 1 164 ? -1.220 -24.791 -8.201 1.00 68.22 163 LEU A C 1
ATOM 1333 O O . LEU A 1 164 ? -1.065 -25.750 -8.962 1.00 70.17 163 LEU A O 1
ATOM 1338 N N . THR A 1 165 ? -0.341 -23.809 -8.071 1.00 69.63 164 THR A N 1
ATOM 1339 C CA . THR A 1 165 ? 0.994 -23.873 -8.654 1.00 71.81 164 THR A CA 1
ATOM 1340 C C . THR A 1 165 ? 1.954 -24.363 -7.555 1.00 68.24 164 THR A C 1
ATOM 1341 O O . THR A 1 165 ? 2.154 -23.681 -6.546 1.00 66.57 164 THR A O 1
ATOM 1345 N N . LEU A 1 166 ? 2.518 -25.555 -7.749 1.00 64.92 165 LEU A N 1
ATOM 1346 C CA . LEU A 1 166 ? 3.390 -26.196 -6.746 1.00 69.26 165 LEU A CA 1
ATOM 1347 C C . LEU A 1 166 ? 4.863 -26.210 -7.175 1.00 68.36 165 LEU A C 1
ATOM 1348 O O . LEU A 1 166 ? 5.162 -26.469 -8.346 1.00 62.65 165 LEU A O 1
ATOM 1353 N N . TYR A 1 167 ? 5.751 -25.942 -6.206 1.00 66.05 166 TYR A N 1
ATOM 1354 C CA . TYR A 1 167 ? 7.218 -25.881 -6.408 1.00 69.86 166 TYR A CA 1
ATOM 1355 C C . TYR A 1 167 ? 7.948 -27.080 -5.792 1.00 72.09 166 TYR A C 1
ATOM 1356 O O . TYR A 1 167 ? 8.012 -27.222 -4.566 1.00 60.24 166 TYR A O 1
ATOM 1365 N N . ASP A 1 168 ? 8.525 -27.925 -6.643 1.00 75.06 167 ASP A N 1
ATOM 1366 C CA . ASP A 1 168 ? 9.366 -29.024 -6.163 1.00 83.66 167 ASP A CA 1
ATOM 1367 C C . ASP A 1 168 ? 10.854 -28.631 -6.227 1.00 84.55 167 ASP A C 1
ATOM 1368 O O . ASP A 1 168 ? 11.278 -27.884 -7.114 1.00 81.28 167 ASP A O 1
ATOM 1373 N N . SER A 1 169 ? 11.629 -29.112 -5.257 1.00 91.50 168 SER A N 1
ATOM 1374 C CA . SER A 1 169 ? 13.070 -28.817 -5.184 1.00 93.45 168 SER A CA 1
ATOM 1375 C C . SER A 1 169 ? 13.895 -29.645 -6.187 1.00 89.00 168 SER A C 1
ATOM 1376 O O . SER A 1 169 ? 14.963 -29.217 -6.632 1.00 87.46 168 SER A O 1
ATOM 1379 N N . LYS A 1 170 ? 13.407 -30.836 -6.522 1.00 96.03 169 LYS A N 1
ATOM 1380 C CA . LYS A 1 170 ? 13.997 -31.650 -7.586 1.00 97.10 169 LYS A CA 1
ATOM 1381 C C . LYS A 1 170 ? 13.514 -31.106 -8.927 1.00 96.00 169 LYS A C 1
ATOM 1382 O O . LYS A 1 170 ? 14.243 -30.382 -9.601 1.00 84.19 169 LYS A O 1
ATOM 1388 N N . HIS A 1 171 ? 12.269 -31.427 -9.276 1.00 93.37 170 HIS A N 1
ATOM 1389 C CA . HIS A 1 171 ? 11.727 -31.158 -10.603 1.00 87.27 170 HIS A CA 1
ATOM 1390 C C . HIS A 1 171 ? 11.051 -29.799 -10.582 1.00 82.85 170 HIS A C 1
ATOM 1391 O O . HIS A 1 171 ? 11.107 -29.075 -9.590 1.00 88.35 170 HIS A O 1
ATOM 1398 N N . GLY A 1 172 ? 10.410 -29.446 -11.679 1.00 80.08 171 GLY A N 1
ATOM 1399 C CA . GLY A 1 172 ? 9.824 -28.133 -11.805 1.00 91.39 171 GLY A CA 1
ATOM 1400 C C . GLY A 1 172 ? 8.474 -27.957 -11.143 1.00 88.71 171 GLY A C 1
ATOM 1401 O O . GLY A 1 172 ? 8.054 -28.740 -10.276 1.00 77.05 171 GLY A O 1
ATOM 1402 N N . GLU A 1 173 ? 7.821 -26.881 -11.566 1.00 84.53 172 GLU A N 1
ATOM 1403 C CA . GLU A 1 173 ? 6.421 -26.626 -11.295 1.00 82.20 172 GLU A CA 1
ATOM 1404 C C . GLU A 1 173 ? 5.516 -27.772 -11.675 1.00 79.17 172 GLU A C 1
ATOM 1405 O O . GLU A 1 173 ? 5.786 -28.511 -12.631 1.00 68.26 172 GLU A O 1
ATOM 1411 N N . ARG A 1 174 ? 4.402 -27.843 -10.959 1.00 76.18 173 ARG A N 1
ATOM 1412 C CA . ARG A 1 174 ? 3.358 -28.795 -11.240 1.00 68.22 173 ARG A CA 1
ATOM 1413 C C . ARG A 1 174 ? 2.027 -28.132 -10.933 1.00 65.50 173 ARG A C 1
ATOM 1414 O O . ARG A 1 174 ? 1.926 -27.367 -9.986 1.00 58.19 173 ARG A O 1
ATOM 1422 N N . LYS A 1 175 ? 1.016 -28.408 -11.749 1.00 71.50 174 LYS A N 1
ATOM 1423 C CA . LYS A 1 175 ? -0.342 -27.942 -11.461 1.00 68.31 174 LYS A CA 1
ATOM 1424 C C . LYS A 1 175 ? -1.209 -29.035 -10.819 1.00 63.66 174 LYS A C 1
ATOM 1425 O O . LYS A 1 175 ? -1.322 -30.146 -11.328 1.00 61.80 174 LYS A O 1
ATOM 1431 N N . LEU A 1 176 ? -1.811 -28.695 -9.686 1.00 60.43 175 LEU A N 1
ATOM 1432 C CA . LEU A 1 176 ? -2.731 -29.585 -8.977 1.00 54.21 175 LEU A CA 1
ATOM 1433 C C . LEU A 1 176 ? -4.032 -28.865 -8.629 1.00 54.79 175 LEU A C 1
ATOM 1434 O O . LEU A 1 176 ? -4.024 -27.852 -7.915 1.00 52.33 175 LEU A O 1
ATOM 1439 N N . LYS A 1 177 ? -5.149 -29.389 -9.128 1.00 57.90 176 LYS A N 1
ATOM 1440 C CA . LYS A 1 177 ? -6.461 -28.934 -8.670 1.00 56.88 176 LYS A CA 1
ATOM 1441 C C . LYS A 1 177 ? -6.798 -29.487 -7.293 1.00 48.81 176 LYS A C 1
ATOM 1442 O O . LYS A 1 177 ? -6.771 -30.689 -7.101 1.00 47.56 176 LYS A O 1
ATOM 1448 N N . VAL A 1 178 ? -7.143 -28.607 -6.356 1.00 47.74 177 VAL A N 1
ATOM 1449 C CA . VAL A 1 178 ? -7.567 -29.007 -4.996 1.00 47.12 177 VAL A CA 1
ATOM 1450 C C . VAL A 1 178 ? -8.964 -28.468 -4.680 1.00 50.44 177 VAL A C 1
ATOM 1451 O O . VAL A 1 178 ? -9.543 -27.715 -5.467 1.00 51.80 177 VAL A O 1
ATOM 1455 N N . SER A 1 179 ? -9.495 -28.869 -3.532 1.00 49.02 178 SER A N 1
ATOM 1456 C CA . SER A 1 179 ? -10.799 -28.415 -3.081 1.00 49.41 178 SER A CA 1
ATOM 1457 C C . SER A 1 179 ? -10.731 -27.005 -2.477 1.00 48.36 178 SER A C 1
ATOM 1458 O O . SER A 1 179 ? -9.672 -26.545 -2.047 1.00 46.82 178 SER A O 1
ATOM 1461 N N . SER A 1 180 ? -11.868 -26.315 -2.462 1.00 47.11 179 SER A N 1
ATOM 1462 C CA . SER A 1 180 ? -11.985 -25.023 -1.768 1.00 47.27 179 SER A CA 1
ATOM 1463 C C . SER A 1 180 ? -11.713 -25.158 -0.276 1.00 43.27 179 SER A C 1
ATOM 1464 O O . SER A 1 180 ? -11.073 -24.294 0.318 1.00 45.31 179 SER A O 1
ATOM 1467 N N . GLU A 1 181 ? -12.200 -26.232 0.331 1.00 42.76 180 GLU A N 1
ATOM 1468 C CA . GLU A 1 181 ? -11.914 -26.491 1.746 1.00 49.06 180 GLU A CA 1
ATOM 1469 C C . GLU A 1 181 ? -10.394 -26.549 2.005 1.00 50.99 180 GLU A C 1
ATOM 1470 O O . GLU A 1 181 ? -9.883 -25.991 2.980 1.00 49.05 180 GLU A O 1
ATOM 1476 N N . CYS A 1 182 ? -9.681 -27.219 1.112 1.00 54.11 181 CYS A N 1
ATOM 1477 C CA . CYS A 1 182 ? -8.226 -27.316 1.213 1.00 53.92 181 CYS A CA 1
ATOM 1478 C C . CYS A 1 182 ? -7.583 -25.930 1.240 1.00 52.39 181 CYS A C 1
ATOM 1479 O O . CYS A 1 182 ? -6.809 -25.630 2.136 1.00 47.82 181 CYS A O 1
ATOM 1482 N N . LEU A 1 183 ? -7.966 -25.100 0.275 1.00 52.30 182 LEU A N 1
ATOM 1483 C CA . LEU A 1 183 ? -7.434 -23.745 0.119 1.00 51.46 182 LEU A CA 1
ATOM 1484 C C . LEU A 1 183 ? -7.735 -22.820 1.294 1.00 51.48 182 LEU A C 1
ATOM 1485 O O . LEU A 1 183 ? -6.843 -22.118 1.744 1.00 54.88 182 LEU A O 1
ATOM 1490 N N . VAL A 1 184 ? -8.956 -22.861 1.825 1.00 51.22 183 VAL A N 1
ATOM 1491 C CA . VAL A 1 184 ? -9.329 -22.007 2.966 1.00 47.76 183 VAL A CA 1
ATOM 1492 C C . VAL A 1 184 ? -8.577 -22.416 4.229 1.00 48.59 183 VAL A C 1
ATOM 1493 O O . VAL A 1 184 ? -8.142 -21.547 5.015 1.00 47.82 183 VAL A O 1
ATOM 1497 N N . ILE A 1 185 ? -8.451 -23.727 4.439 1.00 47.51 184 ILE A N 1
ATOM 1498 C CA . ILE A 1 185 ? -7.667 -24.252 5.557 1.00 50.71 184 ILE A CA 1
ATOM 1499 C C . ILE A 1 185 ? -6.195 -23.826 5.436 1.00 47.18 184 ILE A C 1
ATOM 1500 O O . ILE A 1 185 ? -5.584 -23.502 6.439 1.00 46.50 184 ILE A O 1
ATOM 1505 N N . ALA A 1 186 ? -5.649 -23.819 4.222 1.00 47.26 185 ALA A N 1
ATOM 1506 C CA . ALA A 1 186 ? -4.245 -23.457 3.996 1.00 50.62 185 ALA A CA 1
ATOM 1507 C C . ALA A 1 186 ? -4.019 -21.981 4.304 1.00 56.89 185 ALA A C 1
ATOM 1508 O O . ALA A 1 186 ? -3.108 -21.622 5.064 1.00 56.86 185 ALA A O 1
ATOM 1510 N N . LEU A 1 187 ? -4.871 -21.141 3.717 1.00 58.07 186 LEU A N 1
ATOM 1511 C CA . LEU A 1 187 ? -4.937 -19.709 4.016 1.00 60.52 186 LEU A CA 1
ATOM 1512 C C . LEU A 1 187 ? -4.937 -19.414 5.530 1.00 52.23 186 LEU A C 1
ATOM 1513 O O . LEU A 1 187 ? -4.120 -18.608 6.003 1.00 54.21 186 LEU A O 1
ATOM 1518 N N . ASN A 1 188 ? -5.787 -20.092 6.296 1.00 50.97 187 ASN A N 1
ATOM 1519 C CA . ASN A 1 188 ? -5.714 -19.981 7.776 1.00 52.70 187 ASN A CA 1
ATOM 1520 C C . ASN A 1 188 ? -4.367 -20.457 8.387 1.00 55.46 187 ASN A C 1
ATOM 1521 O O . ASN A 1 188 ? -3.851 -19.809 9.307 1.00 51.55 187 ASN A O 1
ATOM 1526 N N . ALA A 1 189 ? -3.826 -21.586 7.904 1.00 57.62 188 ALA A N 1
ATOM 1527 C CA . ALA A 1 189 ? -2.564 -22.123 8.431 1.00 53.01 188 ALA A CA 1
ATOM 1528 C C . ALA A 1 189 ? -1.446 -21.108 8.248 1.00 56.81 188 ALA A C 1
ATOM 1529 O O . ALA A 1 189 ? -0.643 -20.915 9.159 1.00 57.22 188 ALA A O 1
ATOM 1531 N N . ALA A 1 190 ? -1.429 -20.447 7.085 1.00 57.42 189 ALA A N 1
ATOM 1532 C CA . ALA A 1 190 ? -0.414 -19.443 6.707 1.00 57.69 189 ALA A CA 1
ATOM 1533 C C . ALA A 1 190 ? -0.398 -18.147 7.519 1.00 63.02 189 ALA A C 1
ATOM 1534 O O . ALA A 1 190 ? 0.521 -17.347 7.373 1.00 63.40 189 ALA A O 1
ATOM 1536 N N . GLN A 1 191 ? -1.401 -17.934 8.357 1.00 61.61 190 GLN A N 1
ATOM 1537 C CA . GLN A 1 191 ? -1.438 -16.800 9.275 1.00 66.13 190 GLN A CA 1
ATOM 1538 C C . GLN A 1 191 ? -1.479 -17.212 10.748 1.00 63.96 190 GLN A C 1
ATOM 1539 O O . GLN A 1 191 ? -1.466 -16.369 11.622 1.00 74.54 190 GLN A O 1
ATOM 1545 N N . GLU A 1 192 ? -1.495 -18.501 11.034 1.00 62.67 191 GLU A N 1
ATOM 1546 C CA . GLU A 1 192 ? -1.508 -18.965 12.413 1.00 67.22 191 GLU A CA 1
ATOM 1547 C C . GLU A 1 192 ? -0.224 -18.510 13.141 1.00 69.80 191 GLU A C 1
ATOM 1548 O O . GLU A 1 192 ? 0.900 -18.677 12.632 1.00 73.36 191 GLU 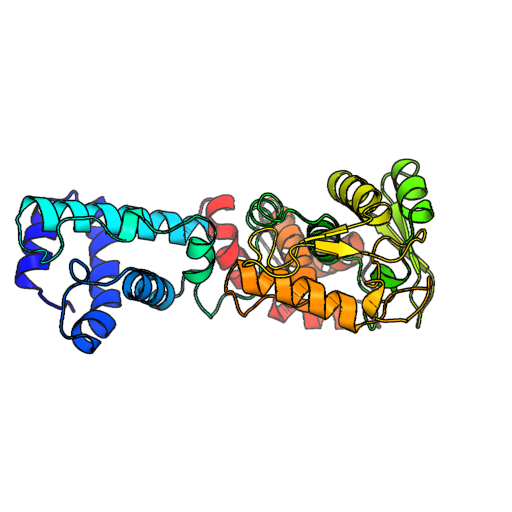A O 1
ATOM 1554 N N . THR A 1 193 ? -0.405 -17.893 14.303 1.00 72.71 192 THR A N 1
ATOM 1555 C CA . THR A 1 193 ? 0.712 -17.379 15.090 1.00 76.38 192 THR A CA 1
ATOM 1556 C C . THR A 1 193 ? 1.105 -18.297 16.250 1.00 75.50 192 THR A C 1
ATOM 1557 O O . THR A 1 193 ? 2.276 -18.319 16.633 1.00 71.36 192 THR A O 1
ATOM 1561 N N . LYS A 1 194 ? 0.122 -19.020 16.806 1.00 73.95 193 LYS A N 1
ATOM 1562 C CA . LYS A 1 194 ? 0.297 -19.941 17.934 1.00 75.75 193 LYS A CA 1
ATOM 1563 C C . LYS A 1 194 ? 0.021 -21.385 17.505 1.00 76.56 193 LYS A C 1
ATOM 1564 O O . LYS A 1 194 ? -0.653 -21.608 16.520 1.00 78.89 193 LYS A O 1
ATOM 1570 N N . TYR A 1 195 ? 0.539 -22.352 18.257 1.00 73.55 194 TYR A N 1
ATOM 1571 C CA . TYR A 1 195 ? 0.247 -23.783 18.059 1.00 71.89 194 TYR A CA 1
ATOM 1572 C C . TYR A 1 195 ? 0.066 -24.353 19.437 1.00 64.82 194 TYR A C 1
ATOM 1573 O O . TYR A 1 195 ? 0.910 -24.149 20.294 1.00 74.86 194 TYR A O 1
ATOM 1582 N N . LYS A 1 196 ? -1.021 -25.072 19.652 1.00 67.34 195 LYS A N 1
ATOM 1583 C CA . LYS A 1 196 ? -1.340 -25.614 20.964 1.00 68.83 195 LYS A CA 1
ATOM 1584 C C . LYS A 1 196 ? -0.866 -27.041 20.993 1.00 72.63 195 LYS A C 1
ATOM 1585 O O . LYS A 1 196 ? -1.049 -27.792 20.032 1.00 63.34 195 LYS A O 1
ATOM 1591 N N . LEU A 1 197 ? -0.262 -27.395 22.117 1.00 74.16 196 LEU A N 1
ATOM 1592 C CA . LEU A 1 197 ? 0.380 -28.677 22.294 1.00 76.80 196 LEU A CA 1
ATOM 1593 C C . LEU A 1 197 ? -0.675 -29.694 22.677 1.00 67.70 196 LEU A C 1
ATOM 1594 O O . LEU A 1 197 ? -1.718 -29.353 23.255 1.00 70.46 196 LEU A O 1
ATOM 1599 N N . LYS A 1 198 ? -0.380 -30.948 22.352 1.00 70.10 197 LYS A N 1
ATOM 1600 C CA . LYS A 1 198 ? -1.294 -32.075 22.585 1.00 75.42 197 LYS A CA 1
ATOM 1601 C C . LYS A 1 198 ? -2.715 -31.793 22.071 1.00 72.71 197 LYS A C 1
ATOM 1602 O O . LYS A 1 198 ? -3.709 -32.205 22.698 1.00 63.50 197 LYS A O 1
ATOM 1608 N N . ASN A 1 199 ? -2.789 -31.079 20.938 1.00 65.52 198 ASN A N 1
ATOM 1609 C CA . ASN A 1 199 ? -4.048 -30.674 20.329 1.00 65.47 198 ASN A CA 1
ATOM 1610 C C . ASN A 1 199 ? -5.002 -30.063 21.364 1.00 67.07 198 ASN A C 1
ATOM 1611 O O . ASN A 1 199 ? -6.107 -30.559 21.591 1.00 61.03 198 ASN A O 1
ATOM 1616 N N . GLY A 1 200 ? -4.530 -29.009 22.029 1.00 72.70 199 GLY A N 1
ATOM 1617 C CA . GLY A 1 200 ? -5.342 -28.255 22.997 1.00 74.78 199 GLY A CA 1
ATOM 1618 C C . GLY A 1 200 ? -5.686 -28.951 24.307 1.00 79.95 199 GLY A C 1
ATOM 1619 O O . GLY A 1 200 ? -6.598 -28.500 25.011 1.00 79.66 199 GLY A O 1
ATOM 1620 N N . LYS A 1 201 ? -4.974 -30.030 24.646 1.00 86.52 200 LYS A N 1
ATOM 1621 C CA . LYS A 1 201 ? -5.150 -30.728 25.936 1.00 92.87 200 LYS A CA 1
ATOM 1622 C C . LYS A 1 201 ? -3.833 -30.852 26.730 1.00 97.38 200 LYS A C 1
ATOM 1623 O O . LYS A 1 201 ? -3.650 -31.785 27.523 1.00 98.56 200 LYS A O 1
ATOM 1629 N N . ALA A 1 202 ? -2.942 -29.875 26.545 1.00 104.11 201 ALA A N 1
ATOM 1630 C CA . ALA A 1 202 ? -1.626 -29.874 27.196 1.00 100.53 201 ALA A CA 1
ATOM 1631 C C . ALA A 1 202 ? -1.756 -29.770 28.713 1.00 108.12 201 ALA A C 1
ATOM 1632 O O . ALA A 1 202 ? -2.546 -28.968 29.227 1.00 102.02 201 ALA A O 1
ATOM 1634 N N . LYS A 1 203 ? -0.972 -30.589 29.412 1.00 120.80 202 LYS A N 1
ATOM 1635 C CA . LYS A 1 203 ? -1.066 -30.712 30.867 1.00 116.53 202 LYS A CA 1
ATOM 1636 C C . LYS A 1 203 ? -0.160 -29.722 31.569 1.00 114.83 202 LYS A C 1
ATOM 1637 O O . LYS A 1 203 ? 1.062 -29.916 31.610 1.00 108.63 202 LYS A O 1
ATOM 1643 N N . GLY A 1 204 ? -0.778 -28.664 32.107 1.00 113.55 203 GLY A N 1
ATOM 1644 C CA . GLY A 1 204 ? -0.074 -27.595 32.813 1.00 117.49 203 GLY A CA 1
ATOM 1645 C C . GLY A 1 204 ? 1.007 -26.980 31.947 1.00 117.87 203 GLY A C 1
ATOM 1646 O O . GLY A 1 204 ? 0.833 -26.837 30.736 1.00 123.30 203 GLY A O 1
ATOM 1647 N N . GLN A 1 205 ? 2.123 -26.624 32.578 1.00 125.39 204 GLN A N 1
ATOM 1648 C CA . GLN A 1 205 ? 3.359 -26.247 31.879 1.00 125.42 204 GLN A CA 1
ATOM 1649 C C . GLN A 1 205 ? 3.133 -25.109 30.850 1.00 120.90 204 GLN A C 1
ATOM 1650 O O . GLN A 1 205 ? 2.555 -24.071 31.200 1.00 103.78 204 GLN A O 1
ATOM 1656 N N . THR A 1 206 ? 3.581 -25.308 29.607 1.00 122.31 205 THR A N 1
ATOM 1657 C CA . THR A 1 206 ? 3.397 -24.357 28.521 1.00 121.68 205 THR A CA 1
ATOM 1658 C C . THR A 1 206 ? 2.404 -25.014 27.553 1.00 109.56 205 THR A C 1
ATOM 1659 O O . THR A 1 206 ? 2.719 -26.033 26.936 1.00 115.91 205 THR A O 1
ATOM 1663 N N . LYS A 1 207 ? 1.204 -24.444 27.452 1.00 103.67 206 LYS A N 1
ATOM 1664 C CA . LYS A 1 207 ? 0.111 -25.020 26.646 1.00 98.81 206 LYS A CA 1
ATOM 1665 C C . LYS A 1 207 ? 0.162 -24.665 25.158 1.00 93.85 206 LYS A C 1
ATOM 1666 O O . LYS A 1 207 ? -0.328 -25.428 24.329 1.00 83.82 206 LYS A O 1
ATOM 1672 N N . GLU A 1 208 ? 0.732 -23.508 24.832 1.00 84.10 207 GLU A N 1
ATOM 1673 C CA . GLU A 1 208 ? 0.925 -23.077 23.446 1.00 85.58 207 GLU A CA 1
ATOM 1674 C C . GLU A 1 208 ? 2.392 -22.807 23.187 1.00 79.51 207 GLU A C 1
ATOM 1675 O O . GLU A 1 208 ? 3.165 -22.711 24.123 1.00 89.50 207 GLU A O 1
ATOM 1681 N N . VAL A 1 209 ? 2.768 -22.692 21.917 1.00 79.40 208 VAL A N 1
ATOM 1682 C CA . VAL A 1 209 ? 4.082 -22.156 21.518 1.00 80.57 208 VAL A CA 1
ATOM 1683 C C . VAL A 1 209 ? 3.934 -21.222 20.327 1.00 79.12 208 VAL A C 1
ATOM 1684 O O . VAL A 1 209 ? 2.978 -21.325 19.557 1.00 79.84 208 VAL A O 1
ATOM 1688 N N . PHE A 1 210 ? 4.904 -20.331 20.173 1.00 75.30 209 PHE A N 1
ATOM 1689 C CA . PHE A 1 210 ? 4.912 -19.373 19.086 1.00 75.75 209 PHE A CA 1
ATOM 1690 C C . PHE A 1 210 ? 5.435 -19.981 17.802 1.00 80.91 209 PHE A C 1
ATOM 1691 O O . PHE A 1 210 ? 6.426 -20.709 17.806 1.00 81.89 209 PHE A O 1
ATOM 1699 N N . LEU A 1 211 ? 4.774 -19.639 16.704 1.00 78.58 210 LEU A N 1
ATOM 1700 C CA . LEU A 1 211 ? 5.239 -19.967 15.375 1.00 75.46 210 LEU A CA 1
ATOM 1701 C C . LEU A 1 211 ? 5.899 -18.753 14.746 1.00 75.18 210 LEU A C 1
ATOM 1702 O O . LEU A 1 211 ? 5.486 -17.621 14.949 1.00 78.26 210 LEU A O 1
ATOM 1707 N N . VAL A 1 212 ? 6.939 -19.022 13.975 1.00 75.06 211 VAL A N 1
ATOM 1708 C CA . VAL A 1 212 ? 7.610 -18.025 13.160 1.00 76.99 211 VAL A CA 1
ATOM 1709 C C . VAL A 1 212 ? 6.613 -17.214 12.314 1.00 82.46 211 VAL A C 1
ATOM 1710 O O . VAL A 1 212 ? 5.593 -17.738 11.875 1.00 71.92 211 VAL A O 1
ATOM 1714 N N . GLU A 1 213 ? 6.925 -15.937 12.097 1.00 74.37 212 GLU A N 1
ATOM 1715 C CA . GLU A 1 213 ? 6.149 -15.085 11.192 1.00 77.61 212 GLU A CA 1
ATOM 1716 C C . GLU A 1 213 ? 6.711 -15.071 9.776 1.00 78.81 212 GLU A C 1
ATOM 1717 O O . GLU A 1 213 ? 7.815 -14.574 9.534 1.00 72.99 212 GLU A O 1
ATOM 1723 N N . ASN A 1 214 ? 5.920 -15.601 8.847 1.00 72.35 213 ASN A N 1
ATOM 1724 C CA . ASN A 1 214 ? 6.258 -15.603 7.424 1.00 71.51 213 ASN A CA 1
ATOM 1725 C C . ASN A 1 214 ? 5.010 -15.858 6.549 1.00 72.23 213 ASN A C 1
ATOM 1726 O O . ASN A 1 214 ? 3.895 -16.013 7.062 1.00 68.00 213 ASN A O 1
ATOM 1731 N N . ASP A 1 215 ? 5.228 -15.914 5.234 1.00 71.32 214 ASP A N 1
ATOM 1732 C CA A ASP A 1 215 ? 4.120 -16.170 4.308 0.50 70.64 214 ASP A CA 1
ATOM 1733 C CA B ASP A 1 215 ? 4.209 -16.167 4.205 0.50 70.82 214 ASP A CA 1
ATOM 1734 C C . ASP A 1 215 ? 3.906 -17.662 3.924 1.00 70.02 214 ASP A C 1
ATOM 1735 O O . ASP A 1 215 ? 3.077 -17.964 3.066 1.00 66.85 214 ASP A O 1
ATOM 1744 N N . TYR A 1 216 ? 4.592 -18.595 4.607 1.00 64.94 215 TYR A N 1
ATOM 1745 C CA . TYR A 1 216 ? 4.508 -20.053 4.305 1.00 61.60 215 TYR A CA 1
ATOM 1746 C C . TYR A 1 216 ? 3.338 -20.740 5.010 1.00 64.33 215 TYR A C 1
ATOM 1747 O O . TYR A 1 216 ? 3.048 -20.416 6.169 1.00 58.85 215 TYR A O 1
ATOM 1756 N N . VAL A 1 217 ? 2.667 -21.695 4.361 1.00 57.10 216 VAL A N 1
ATOM 1757 C CA . VAL A 1 217 ? 1.545 -22.367 5.075 1.00 63.36 216 VAL A CA 1
ATOM 1758 C C . VAL A 1 217 ? 2.077 -23.243 6.216 1.00 59.98 216 VAL A C 1
ATOM 1759 O O . VAL A 1 217 ? 1.482 -23.246 7.314 1.00 56.84 216 VAL A O 1
ATOM 1763 N N . VAL A 1 218 ? 3.208 -23.922 5.992 1.00 52.30 217 VAL A N 1
ATOM 1764 C CA . VAL A 1 218 ? 3.885 -24.685 7.059 1.00 60.10 217 VAL A CA 1
ATOM 1765 C C . VAL A 1 218 ? 4.977 -23.856 7.725 1.00 53.68 217 VAL A C 1
ATOM 1766 O O . VAL A 1 218 ? 5.880 -23.370 7.044 1.00 65.34 217 VAL A O 1
ATOM 1770 N N . LYS A 1 219 ? 4.930 -23.779 9.051 1.00 52.45 218 LYS A N 1
ATOM 1771 C CA . LYS A 1 219 ? 5.715 -22.818 9.819 1.00 65.46 218 LYS A CA 1
ATOM 1772 C C . LYS A 1 219 ? 6.496 -23.498 10.915 1.00 60.91 218 LYS A C 1
ATOM 1773 O O . LYS A 1 219 ? 5.962 -24.339 11.627 1.00 64.39 218 LYS A O 1
ATOM 1779 N N . THR A 1 220 ? 7.747 -23.084 11.086 1.00 67.68 219 THR A N 1
ATOM 1780 C CA . THR A 1 220 ? 8.587 -23.596 12.174 1.00 67.40 219 THR A CA 1
ATOM 1781 C C . THR A 1 220 ? 8.133 -22.952 13.493 1.00 66.93 219 THR A C 1
ATOM 1782 O O . THR A 1 220 ? 7.529 -21.873 13.480 1.00 67.24 219 THR A O 1
ATOM 1786 N N . LYS A 1 221 ? 8.361 -23.629 14.617 1.00 68.57 220 LYS A N 1
ATOM 1787 C CA . LYS A 1 221 ? 8.218 -22.981 15.924 1.00 69.02 220 LYS A CA 1
ATOM 1788 C C . LYS A 1 221 ? 9.367 -21.982 16.109 1.00 80.04 220 LYS A C 1
ATOM 1789 O O . LYS A 1 221 ? 10.480 -22.227 15.619 1.00 78.96 220 LYS A O 1
ATOM 1795 N N . ARG A 1 222 ? 9.107 -20.868 16.803 1.00 84.71 221 ARG A N 1
ATOM 1796 C CA . ARG A 1 222 ? 10.162 -19.872 17.101 1.00 88.30 221 ARG A CA 1
ATOM 1797 C C . ARG A 1 222 ? 11.363 -20.486 17.821 1.00 87.70 221 ARG A C 1
ATOM 1798 O O . ARG A 1 222 ? 12.502 -20.199 17.470 1.00 84.48 221 ARG A O 1
ATOM 1806 N N . THR A 1 223 ? 11.078 -21.359 18.785 1.00 88.58 222 THR A N 1
ATOM 1807 C CA . THR A 1 223 ? 12.089 -22.055 19.587 1.00 84.16 222 THR A CA 1
ATOM 1808 C C . THR A 1 223 ? 13.126 -22.887 18.784 1.00 86.76 222 THR A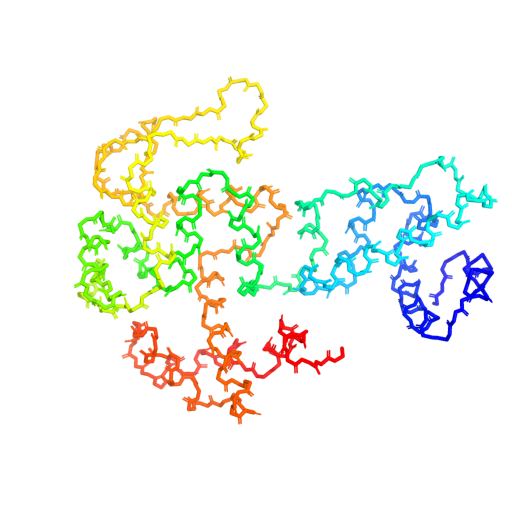 C 1
ATOM 1809 O O . THR A 1 223 ? 14.260 -23.049 19.221 1.00 79.09 222 THR A O 1
ATOM 1813 N N . SER A 1 224 ? 12.736 -23.403 17.618 1.00 87.39 223 SER A N 1
ATOM 1814 C CA . SER A 1 224 ? 13.653 -24.149 16.722 1.00 83.74 223 SER A CA 1
ATOM 1815 C C . SER A 1 224 ? 14.819 -23.338 16.135 1.00 83.70 223 SER A C 1
ATOM 1816 O O . SER A 1 224 ? 15.754 -23.920 15.592 1.00 77.32 223 SER A O 1
ATOM 1819 N N . ASN A 1 225 ? 14.727 -22.010 16.186 1.00 83.70 224 ASN A N 1
ATOM 1820 C CA . ASN A 1 225 ? 15.830 -21.113 15.819 1.00 91.54 224 ASN A CA 1
ATOM 1821 C C . ASN A 1 225 ? 16.305 -21.278 14.362 1.00 86.37 224 ASN A C 1
ATOM 1822 O O . ASN A 1 225 ? 17.507 -21.201 14.075 1.00 76.91 224 ASN A O 1
ATOM 1827 N N . LYS A 1 226 ? 15.353 -21.498 13.458 1.00 80.10 225 LYS A N 1
ATOM 1828 C CA . LYS A 1 226 ? 15.652 -21.745 12.040 1.00 89.38 225 LYS A CA 1
ATOM 1829 C C . LYS A 1 226 ? 15.492 -20.500 11.164 1.00 83.28 225 LYS A C 1
ATOM 1830 O O . LYS A 1 226 ? 15.929 -20.489 10.006 1.00 90.07 225 LYS A O 1
ATOM 1836 N N . GLY A 1 227 ? 14.859 -19.464 11.712 1.00 91.44 226 GLY A N 1
ATOM 1837 C CA . GLY A 1 227 ? 14.568 -18.251 10.964 1.00 89.07 226 GLY A CA 1
ATOM 1838 C C . GLY A 1 227 ? 13.238 -18.316 10.266 1.00 82.08 226 GLY A C 1
ATOM 1839 O O . GLY A 1 227 ? 12.459 -19.224 10.493 1.00 78.27 226 GLY A O 1
ATOM 1840 N N . ASP A 1 228 ? 13.012 -17.345 9.394 1.00 84.50 227 ASP A N 1
ATOM 1841 C CA . ASP A 1 228 ? 11.719 -17.128 8.750 1.00 78.94 227 ASP A CA 1
ATOM 1842 C C . ASP A 1 228 ? 11.535 -17.835 7.411 1.00 75.74 227 ASP A C 1
ATOM 1843 O O . ASP A 1 228 ? 10.572 -17.548 6.684 1.00 83.87 227 ASP A O 1
ATOM 1848 N N . GLY A 1 229 ? 12.435 -18.756 7.089 1.00 67.15 228 GLY A N 1
ATOM 1849 C CA . GLY A 1 229 ? 12.400 -19.450 5.817 1.00 70.49 228 GLY A CA 1
ATOM 1850 C C . GLY A 1 229 ? 11.499 -20.654 5.887 1.00 62.07 228 GLY A C 1
ATOM 1851 O O . GLY A 1 229 ? 10.795 -20.854 6.870 1.00 65.21 228 GLY A O 1
ATOM 1852 N N . GLN A 1 230 ? 11.534 -21.448 4.822 1.00 64.24 229 GLN A N 1
ATOM 1853 C CA . GLN A 1 230 ? 10.752 -22.669 4.713 1.00 66.30 229 GLN A CA 1
ATOM 1854 C C . GLN A 1 230 ? 11.080 -23.592 5.869 1.00 70.86 229 GLN A C 1
ATOM 1855 O O . GLN A 1 230 ? 12.241 -23.710 6.250 1.00 71.94 229 GLN A O 1
AT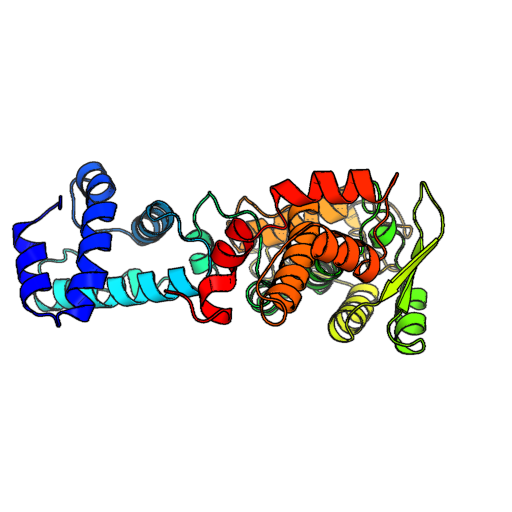OM 1861 N N . ALA A 1 231 ? 10.068 -24.269 6.404 1.00 68.13 230 ALA A N 1
ATOM 1862 C CA . ALA A 1 231 ? 10.287 -25.333 7.375 1.00 62.51 230 ALA A CA 1
ATOM 1863 C C . ALA A 1 231 ? 10.970 -26.516 6.704 1.00 65.43 230 ALA A C 1
ATOM 1864 O O . ALA A 1 231 ? 10.995 -26.618 5.461 1.00 62.15 230 ALA A O 1
ATOM 1866 N N . SER A 1 232 ? 11.551 -27.384 7.523 1.00 55.94 231 SER A N 1
ATOM 1867 C CA . SER A 1 232 ? 12.226 -28.568 7.017 1.00 67.08 231 SER A CA 1
ATOM 1868 C C . SER A 1 232 ? 11.298 -29.782 7.061 1.00 64.82 231 SER A C 1
ATOM 1869 O O . SER A 1 232 ? 10.277 -29.780 7.744 1.00 61.89 231 SER A O 1
ATOM 1872 N N . LYS A 1 233 ? 11.733 -30.827 6.363 1.00 65.68 232 LYS A N 1
ATOM 1873 C CA . LYS A 1 233 ? 11.177 -32.179 6.430 1.00 63.77 232 LYS A CA 1
ATOM 1874 C C . LYS A 1 233 ? 10.547 -32.595 7.750 1.00 62.90 232 LYS A C 1
ATOM 1875 O O . LYS A 1 233 ? 9.453 -33.165 7.761 1.00 66.87 232 LYS A O 1
ATOM 1881 N N . PHE A 1 234 ? 11.286 -32.384 8.846 1.00 59.12 233 PHE A N 1
ATOM 1882 C CA . PHE A 1 234 ? 10.902 -32.888 10.175 1.00 61.69 233 PHE A CA 1
ATOM 1883 C C . PHE A 1 234 ? 9.657 -32.252 10.731 1.00 59.00 233 PHE A C 1
ATOM 1884 O O . PHE A 1 234 ? 8.994 -32.855 11.579 1.00 63.56 233 PHE A O 1
ATOM 1892 N N . VAL A 1 235 ? 9.352 -31.039 10.283 1.00 55.96 234 VAL A N 1
ATOM 1893 C CA . VAL A 1 235 ? 8.163 -30.344 10.746 1.00 55.34 234 VAL A CA 1
ATOM 1894 C C . VAL A 1 235 ? 6.900 -31.112 10.312 1.00 49.74 234 VAL A C 1
ATOM 1895 O O . VAL A 1 235 ? 5.985 -31.271 11.103 1.00 45.78 234 VAL A O 1
ATOM 1899 N N . ILE A 1 236 ? 6.879 -31.605 9.073 1.00 49.42 235 ILE A N 1
ATOM 1900 C CA . ILE A 1 236 ? 5.756 -32.424 8.573 1.00 50.59 235 ILE A CA 1
ATOM 1901 C C . ILE A 1 236 ? 5.596 -33.655 9.447 1.00 54.66 235 ILE A C 1
ATOM 1902 O O . ILE A 1 236 ? 4.494 -33.938 9.932 1.00 50.53 235 ILE A O 1
ATOM 1907 N N . THR A 1 237 ? 6.704 -34.365 9.652 1.00 54.73 236 THR A N 1
ATOM 1908 C CA . THR A 1 237 ? 6.729 -35.514 10.548 1.00 54.68 236 THR A CA 1
ATOM 1909 C C . THR A 1 237 ? 6.252 -35.189 11.958 1.00 49.80 236 THR A C 1
ATOM 1910 O O . THR A 1 237 ? 5.489 -35.942 12.535 1.00 48.48 236 THR A O 1
ATOM 1914 N N . ASN A 1 238 ? 6.704 -34.071 12.508 1.00 49.50 237 ASN A N 1
ATOM 1915 C CA . ASN A 1 238 ? 6.306 -33.677 13.864 1.00 52.08 237 ASN A CA 1
ATOM 1916 C C . ASN A 1 238 ? 4.811 -33.389 13.960 1.00 51.09 237 ASN A C 1
ATOM 1917 O O . ASN A 1 238 ? 4.161 -33.758 14.943 1.00 48.63 237 ASN A O 1
ATOM 1922 N N . LEU A 1 239 ? 4.270 -32.722 12.946 1.00 51.33 238 LEU A N 1
ATOM 1923 C CA . LEU A 1 239 ? 2.838 -32.443 12.919 1.00 50.20 238 LEU A CA 1
ATOM 1924 C C . LEU A 1 239 ? 2.000 -33.746 12.782 1.00 49.01 238 LEU A C 1
ATOM 1925 O O . LEU A 1 239 ? 0.986 -33.899 13.444 1.00 43.72 238 LEU A O 1
ATOM 1930 N N . ILE A 1 240 ? 2.435 -34.679 11.941 1.00 47.33 239 ILE A N 1
ATOM 1931 C CA . ILE A 1 240 ? 1.731 -35.957 11.792 1.00 50.83 239 ILE A CA 1
ATOM 1932 C C . ILE A 1 240 ? 1.820 -36.760 13.092 1.00 49.11 239 ILE A C 1
ATOM 1933 O O . ILE A 1 240 ? 0.845 -37.379 13.499 1.00 51.83 239 ILE A O 1
ATOM 1938 N N . THR A 1 241 ? 2.977 -36.718 13.752 1.00 52.82 240 THR A N 1
ATOM 1939 C CA . THR A 1 241 ? 3.163 -37.353 15.054 1.00 53.31 240 THR A CA 1
ATOM 1940 C C . THR A 1 241 ? 2.138 -36.831 16.069 1.00 53.22 240 THR A C 1
ATOM 1941 O O . THR A 1 241 ? 1.514 -37.605 16.784 1.00 52.35 240 THR A O 1
ATOM 1945 N N . ASP A 1 242 ? 1.943 -35.521 16.127 1.00 55.57 241 ASP A N 1
ATOM 1946 C CA . ASP A 1 242 ? 0.992 -34.954 17.083 1.00 55.40 241 ASP A CA 1
ATOM 1947 C C . ASP A 1 242 ? -0.458 -35.378 16.827 1.00 51.11 241 ASP A C 1
ATOM 1948 O O . ASP A 1 242 ? -1.212 -35.603 17.779 1.00 51.11 241 ASP A O 1
ATOM 1953 N N . ILE A 1 243 ? -0.830 -35.482 15.551 1.00 49.18 242 ILE A N 1
ATOM 1954 C CA . ILE A 1 243 ? -2.163 -35.960 15.139 1.00 48.09 242 ILE A CA 1
ATOM 1955 C C . ILE A 1 243 ? -2.300 -37.399 15.602 1.00 46.73 242 ILE A C 1
ATOM 1956 O O . ILE A 1 243 ? -3.280 -37.743 16.244 1.00 44.59 242 ILE A O 1
ATOM 1961 N N . SER A 1 244 ? -1.300 -38.216 15.264 1.00 46.18 243 SER A N 1
ATOM 1962 C CA . SER A 1 244 ? -1.253 -39.623 15.647 1.00 48.73 243 SER A CA 1
ATOM 1963 C C . SER A 1 244 ? -1.311 -39.859 17.156 1.00 49.99 243 SER A C 1
ATOM 1964 O O . SER A 1 244 ? -1.925 -40.823 17.620 1.00 48.01 243 SER A O 1
ATOM 1967 N N . GLU A 1 245 ? -0.654 -38.982 17.904 1.00 57.76 244 GLU A N 1
ATOM 1968 C CA . GLU A 1 245 ? -0.601 -39.089 19.376 1.00 55.61 244 GLU A CA 1
ATOM 1969 C C . GLU A 1 245 ? -1.951 -38.803 20.019 1.00 52.92 244 GLU A C 1
ATOM 1970 O O . GLU A 1 245 ? -2.347 -39.479 20.939 1.00 52.48 244 GLU A O 1
ATOM 1976 N N . PHE A 1 246 ? -2.638 -37.779 19.533 1.00 50.21 245 PHE A N 1
ATOM 1977 C CA . PHE A 1 246 ? -4.004 -37.475 19.957 1.00 50.41 245 PHE A CA 1
ATOM 1978 C C . PHE A 1 246 ? -4.981 -38.637 19.749 1.00 47.57 245 PHE A C 1
ATOM 1979 O O . PHE A 1 246 ? -5.692 -39.036 20.660 1.00 47.39 245 PHE A O 1
ATOM 1987 N N . PHE A 1 247 ? -5.002 -39.188 18.541 1.00 47.68 246 PHE A N 1
ATOM 1988 C CA . PHE A 1 247 ? -5.845 -40.350 18.230 1.00 46.47 246 PHE A CA 1
ATOM 1989 C C . PHE A 1 247 ? -5.300 -41.720 18.696 1.00 42.39 246 PHE A C 1
ATOM 1990 O O . PHE A 1 247 ? -6.028 -42.718 18.671 1.00 45.20 246 PHE A O 1
ATOM 1998 N N . LYS A 1 248 ? -4.043 -41.763 19.134 1.00 42.22 247 LYS A N 1
ATOM 1999 C CA . LYS A 1 248 ? -3.347 -43.005 19.540 1.00 50.07 247 LYS A CA 1
ATOM 2000 C C . LYS A 1 248 ? -3.433 -44.077 18.453 1.00 46.77 247 LYS A C 1
ATOM 2001 O O . LYS A 1 248 ? -3.833 -45.212 18.699 1.00 50.01 247 LYS A O 1
ATOM 2007 N N . ILE A 1 249 ? -3.050 -43.671 17.246 1.00 43.73 248 ILE A N 1
ATOM 2008 C CA . ILE A 1 249 ? -3.021 -44.528 16.066 1.00 44.59 248 ILE A CA 1
ATOM 2009 C C . ILE A 1 249 ? -1.577 -44.630 15.598 1.00 43.82 248 ILE A C 1
ATOM 2010 O O . ILE A 1 249 ? -0.755 -43.753 15.863 1.00 46.35 248 ILE A O 1
ATOM 2015 N N . ASN A 1 250 ? -1.278 -45.705 14.888 1.00 46.90 249 ASN A N 1
ATOM 2016 C CA . ASN A 1 250 ? 0.097 -46.041 14.527 1.00 53.27 249 ASN A CA 1
ATOM 2017 C C . ASN A 1 250 ? 0.330 -46.245 13.038 1.00 54.76 249 ASN A C 1
ATOM 2018 O O . ASN A 1 250 ? 1.432 -46.594 12.646 1.00 62.35 249 ASN A O 1
ATOM 2023 N N . PHE A 1 251 ? -0.684 -45.976 12.215 1.00 51.80 250 PHE A N 1
ATOM 2024 C CA . PHE A 1 251 ? -0.636 -46.229 10.762 1.00 48.80 250 PHE A CA 1
ATOM 2025 C C . PHE A 1 251 ? -0.444 -44.964 9.915 1.00 48.94 250 PHE A C 1
ATOM 2026 O O . PHE A 1 251 ? -0.099 -45.048 8.739 1.00 48.19 250 PHE A O 1
ATOM 2034 N N . LEU A 1 252 ? -0.656 -43.800 10.528 1.00 48.22 251 LEU A N 1
ATOM 2035 C CA . LEU A 1 252 ? -0.633 -42.524 9.842 1.00 46.99 251 LEU A CA 1
ATOM 2036 C C . LEU A 1 252 ? 0.799 -42.054 9.536 1.00 48.72 251 LEU A C 1
ATOM 2037 O O . LEU A 1 252 ? 1.573 -41.794 10.461 1.00 50.82 251 LEU A O 1
ATOM 2042 N N . THR A 1 253 ? 1.130 -41.949 8.248 1.00 40.86 252 THR A N 1
ATOM 2043 C CA . THR A 1 253 ? 2.360 -41.323 7.758 1.00 46.65 252 THR A CA 1
ATOM 2044 C C . THR A 1 253 ? 2.049 -40.427 6.553 1.00 46.96 252 THR A C 1
ATOM 2045 O O . THR A 1 253 ? 0.963 -40.502 5.970 1.00 48.22 252 THR A O 1
ATOM 2049 N N . PRO A 1 254 ? 3.005 -39.577 6.158 1.00 51.15 253 PRO A N 1
ATOM 2050 C CA . PRO A 1 254 ? 2.767 -38.742 4.979 1.00 53.09 253 PRO A CA 1
ATOM 2051 C C . PRO A 1 254 ? 2.394 -39.526 3.715 1.00 52.53 253 PRO A C 1
ATOM 2052 O O . PRO A 1 254 ? 1.461 -39.157 2.998 1.00 50.61 253 PRO A O 1
ATOM 2056 N N . ASN A 1 255 ? 3.108 -40.604 3.460 1.00 50.01 254 ASN A N 1
ATOM 2057 C CA . ASN A 1 255 ? 2.812 -41.457 2.330 1.00 51.27 254 ASN A CA 1
ATOM 2058 C C . ASN A 1 255 ? 1.435 -42.137 2.438 1.00 45.82 254 ASN A C 1
ATOM 2059 O O . ASN A 1 255 ? 0.752 -42.338 1.450 1.00 43.70 254 ASN A O 1
ATOM 2064 N N . THR A 1 256 ? 1.051 -42.503 3.649 1.00 43.78 255 THR A N 1
ATOM 2065 C CA . THR A 1 256 ? -0.261 -43.129 3.910 1.00 44.60 255 THR A CA 1
ATOM 2066 C C . THR A 1 256 ? -1.450 -42.160 3.635 1.00 41.12 255 THR A C 1
ATOM 2067 O O . THR A 1 256 ? -2.477 -42.564 3.093 1.00 35.77 255 THR A O 1
ATOM 2071 N N . ILE A 1 257 ? -1.284 -40.897 4.014 1.00 40.27 256 ILE A N 1
ATOM 2072 C CA . ILE A 1 257 ? -2.291 -39.876 3.795 1.00 38.05 256 ILE A CA 1
ATOM 2073 C C . ILE A 1 257 ? -2.390 -39.614 2.276 1.00 38.44 256 ILE A C 1
ATOM 2074 O O . ILE A 1 257 ? -3.490 -39.554 1.719 1.00 35.77 256 ILE A O 1
ATOM 2079 N N . VAL A 1 258 ? -1.246 -39.504 1.605 1.00 37.87 257 VAL A N 1
ATOM 2080 C CA . VAL A 1 258 ? -1.233 -39.272 0.149 1.00 39.73 257 VAL A CA 1
ATOM 2081 C C . VAL A 1 258 ? -2.040 -40.349 -0.562 1.00 39.35 257 VAL A C 1
ATOM 2082 O O . VAL A 1 258 ? -2.944 -40.039 -1.340 1.00 39.36 257 VAL A O 1
ATOM 2086 N N . ARG A 1 259 ? -1.723 -41.600 -0.238 1.00 41.23 258 ARG A N 1
ATOM 2087 C CA . ARG A 1 259 ? -2.359 -42.768 -0.827 1.00 41.90 258 ARG A CA 1
ATOM 2088 C C . ARG A 1 259 ? -3.854 -42.856 -0.543 1.00 42.33 258 ARG A C 1
ATOM 2089 O O . ARG A 1 259 ? -4.632 -43.263 -1.419 1.00 40.38 258 ARG A O 1
ATOM 2097 N N . SER A 1 260 ? -4.228 -42.512 0.690 1.00 36.50 259 SER A N 1
ATOM 2098 C CA . SER A 1 260 ? -5.628 -42.348 1.051 1.00 37.05 259 SER A CA 1
ATOM 2099 C C . SER A 1 260 ? -6.396 -41.439 0.092 1.00 36.35 259 SER A C 1
ATOM 2100 O O . SER A 1 260 ? -7.522 -41.718 -0.225 1.00 36.42 259 SER A O 1
ATOM 2103 N N . GLY A 1 261 ? -5.761 -40.367 -0.363 1.00 37.64 260 GLY A N 1
ATOM 2104 C CA . GLY A 1 261 ? -6.366 -39.470 -1.332 1.00 39.34 260 GLY A CA 1
ATOM 2105 C C . GLY A 1 261 ? -6.647 -40.164 -2.657 1.00 42.77 260 GLY A C 1
ATOM 2106 O O . GLY A 1 261 ? -7.758 -40.066 -3.221 1.00 41.79 260 GLY A O 1
ATOM 2107 N N . HIS A 1 262 ? -5.640 -40.876 -3.143 1.00 39.54 261 HIS A N 1
ATOM 2108 C CA . HIS A 1 262 ? -5.799 -41.671 -4.346 1.00 41.80 261 HIS A CA 1
ATOM 2109 C C . HIS A 1 262 ? -6.925 -42.693 -4.148 1.00 40.42 261 HIS A C 1
ATOM 2110 O O . HIS A 1 262 ? -7.714 -42.886 -5.061 1.00 39.72 261 HIS A O 1
ATOM 2117 N N . LEU A 1 263 ? -6.998 -43.324 -2.970 1.00 37.52 262 LEU A N 1
ATOM 2118 C CA . LEU A 1 263 ? -7.983 -44.391 -2.702 1.00 38.74 262 LEU A CA 1
ATOM 2119 C C . LEU A 1 263 ? -9.422 -43.875 -2.704 1.00 41.98 262 LEU A C 1
ATOM 2120 O O . LEU A 1 263 ? -10.319 -44.570 -3.152 1.00 40.05 262 LEU A O 1
ATOM 2125 N N . TYR A 1 264 ? -9.623 -42.670 -2.171 1.00 41.64 263 TYR A N 1
ATOM 2126 C CA . TYR A 1 264 ? -10.901 -41.985 -2.273 1.00 39.80 263 TYR A CA 1
ATOM 2127 C C . TYR A 1 264 ? -11.339 -41.723 -3.717 1.00 39.74 263 TYR A C 1
ATOM 2128 O O . TYR A 1 264 ? -12.495 -41.950 -4.068 1.00 37.67 263 TYR A O 1
ATOM 2137 N N . ARG A 1 265 ? -10.430 -41.210 -4.526 1.00 37.19 264 ARG A N 1
ATOM 2138 C CA . ARG A 1 265 ? -10.705 -41.012 -5.918 1.00 40.07 264 ARG A CA 1
ATOM 2139 C C . ARG A 1 265 ? -11.074 -42.327 -6.615 1.00 42.57 264 ARG A C 1
ATOM 2140 O O . ARG A 1 265 ? -12.051 -42.368 -7.369 1.00 43.29 264 ARG A O 1
ATOM 2148 N N . ALA A 1 266 ? -10.328 -43.401 -6.333 1.00 41.63 265 ALA A N 1
ATOM 2149 C CA . ALA A 1 266 ? -10.676 -44.750 -6.821 1.00 43.56 265 ALA A CA 1
ATOM 2150 C C . ALA A 1 266 ? -12.093 -45.183 -6.454 1.00 44.36 265 ALA A C 1
ATOM 2151 O O . ALA A 1 266 ? -12.843 -45.690 -7.294 1.00 46.86 265 ALA A O 1
ATOM 2153 N N . TYR A 1 267 ? -12.443 -44.999 -5.192 1.00 43.90 266 TYR A N 1
ATOM 2154 C CA . TYR A 1 267 ? -13.812 -45.265 -4.731 1.00 42.74 266 TYR A CA 1
ATOM 2155 C C . TYR A 1 267 ? -14.862 -44.528 -5.594 1.00 42.16 266 TYR A C 1
ATOM 2156 O O . TYR A 1 267 ? -15.833 -45.135 -6.020 1.00 45.21 266 TYR A O 1
ATOM 2165 N N . GLN A 1 268 ? -14.672 -43.230 -5.823 1.00 41.21 267 GLN A N 1
ATOM 2166 C CA . GLN A 1 268 ? -15.629 -42.424 -6.586 1.00 48.05 267 GLN A CA 1
ATOM 2167 C C . GLN A 1 268 ? -15.825 -42.994 -8.002 1.00 53.03 267 GLN A C 1
ATOM 2168 O O . GLN A 1 268 ? -16.961 -43.157 -8.450 1.00 54.64 267 GLN A O 1
ATOM 2174 N N . LEU A 1 269 ? -14.721 -43.332 -8.671 1.00 49.75 268 LEU A N 1
ATOM 2175 C CA . LEU A 1 269 ? -14.762 -43.908 -10.034 1.00 50.32 268 LEU A CA 1
ATOM 2176 C C . LEU A 1 269 ? -15.324 -45.330 -10.031 1.00 50.00 268 LEU A C 1
ATOM 2177 O O . LEU A 1 269 ? -16.055 -45.706 -10.930 1.00 52.50 268 LEU A O 1
ATOM 2182 N N . TYR A 1 270 ? -14.995 -46.107 -9.007 1.00 49.28 269 TYR A N 1
ATOM 2183 C CA . TYR A 1 270 ? -15.490 -47.469 -8.871 1.00 50.45 269 TYR A CA 1
ATOM 2184 C C . TYR A 1 270 ? -17.011 -47.564 -8.686 1.00 50.07 269 TYR A C 1
ATOM 2185 O O . TYR A 1 270 ? -17.638 -48.490 -9.183 1.00 50.78 269 TYR A O 1
ATOM 2194 N N . LYS A 1 271 ? -17.582 -46.600 -7.987 1.00 52.23 270 LYS A N 1
ATOM 2195 C CA . LYS A 1 271 ? -19.024 -46.524 -7.740 1.00 52.68 270 LYS A CA 1
ATOM 2196 C C . LYS A 1 271 ? -19.829 -46.343 -9.031 1.00 54.49 270 LYS A C 1
ATOM 2197 O O . LYS A 1 271 ? -20.923 -46.886 -9.164 1.00 55.45 270 LYS A O 1
ATOM 2203 N N . GLU A 1 272 ? -19.267 -45.558 -9.945 1.00 55.98 271 GLU A N 1
ATOM 2204 C CA A GLU A 1 272 ? -19.868 -45.284 -11.256 0.50 58.61 271 GLU A CA 1
ATOM 2205 C CA B GLU A 1 272 ? -19.855 -45.281 -11.261 0.50 58.74 271 GLU A CA 1
ATOM 2206 C C . GLU A 1 272 ? -19.550 -46.391 -12.274 1.00 62.23 271 GLU A C 1
ATOM 2207 O O . GLU A 1 272 ? -20.434 -46.833 -12.997 1.00 56.96 271 GLU A O 1
ATOM 2218 N N . LYS A 1 273 ? -18.285 -46.827 -12.306 1.00 61.00 272 LYS A N 1
ATOM 2219 C CA . LYS A 1 273 ? -17.738 -47.757 -13.318 1.00 57.18 272 LYS A CA 1
ATOM 2220 C C . LYS A 1 273 ? -17.889 -49.246 -12.986 1.00 54.99 272 LYS A C 1
ATOM 2221 O O . LYS A 1 273 ? -18.008 -50.045 -13.892 1.00 58.57 272 LYS A O 1
ATOM 2227 N N . GLY A 1 274 ? -17.877 -49.609 -11.701 1.00 54.23 273 GLY A N 1
ATOM 2228 C CA . GLY A 1 274 ? -17.993 -51.006 -11.246 1.00 50.15 273 GLY A CA 1
ATOM 2229 C C . GLY A 1 274 ? -16.742 -51.900 -11.314 1.00 52.55 273 GLY A C 1
ATOM 2230 O O . GLY A 1 274 ? -16.806 -53.089 -10.965 1.00 51.05 273 GLY A O 1
ATOM 2231 N N . VAL A 1 275 ? -15.611 -51.334 -11.746 1.00 52.58 274 VAL A N 1
ATOM 2232 C CA . VAL A 1 275 ? -14.322 -52.043 -11.830 1.00 54.89 274 VAL A CA 1
ATOM 2233 C C . VAL A 1 275 ? -13.206 -51.050 -11.474 1.00 53.50 274 VAL A C 1
ATOM 2234 O O . VAL A 1 275 ? -13.367 -49.829 -11.641 1.00 57.88 274 VAL A O 1
ATOM 2238 N N . ILE A 1 276 ? -12.105 -51.580 -10.944 1.00 50.59 275 ILE A N 1
ATOM 2239 C CA . ILE A 1 276 ? -10.845 -50.855 -10.776 1.00 54.08 275 ILE A CA 1
ATOM 2240 C C . ILE A 1 276 ? -9.855 -51.659 -11.593 1.00 50.06 275 ILE A C 1
ATOM 2241 O O . ILE A 1 276 ? -9.624 -52.820 -11.306 1.00 49.47 275 ILE A O 1
ATOM 2246 N N . ASP A 1 277 ? -9.329 -51.045 -12.640 1.00 53.95 276 ASP A N 1
ATOM 2247 C CA . ASP A 1 277 ? -8.336 -51.669 -13.512 1.00 55.49 276 ASP A CA 1
ATOM 2248 C C . ASP A 1 277 ? -7.272 -50.624 -13.826 1.00 55.00 276 ASP A C 1
ATOM 2249 O O . ASP A 1 277 ? -7.249 -49.576 -13.176 1.00 55.24 276 ASP A O 1
ATOM 2254 N N . ASN A 1 278 ? -6.383 -50.907 -14.778 1.00 55.17 277 ASN A N 1
ATOM 2255 C CA . ASN A 1 278 ? -5.327 -49.958 -15.131 1.00 55.01 277 ASN A CA 1
ATOM 2256 C C . ASN A 1 278 ? -5.860 -48.617 -15.654 1.00 55.55 277 ASN A C 1
ATOM 2257 O O . ASN A 1 278 ? -5.246 -47.575 -15.401 1.00 51.42 277 ASN A O 1
ATOM 2262 N N . SER A 1 279 ? -6.999 -48.641 -16.352 1.00 58.07 278 SER A N 1
ATOM 2263 C CA . SER A 1 279 ? -7.598 -47.407 -16.895 1.00 57.74 278 SER A CA 1
ATOM 2264 C C . SER A 1 279 ? -8.003 -46.464 -15.757 1.00 55.83 278 SER A C 1
ATOM 2265 O O . SER A 1 279 ? -7.790 -45.262 -15.851 1.00 54.80 278 SER A O 1
ATOM 2268 N N . VAL A 1 280 ? -8.549 -47.020 -14.675 1.00 54.52 279 VAL A N 1
ATOM 2269 C CA . VAL A 1 280 ? -8.834 -46.239 -13.470 1.00 53.57 279 VAL A CA 1
ATOM 2270 C C . VAL A 1 280 ? -7.540 -45.673 -12.877 1.00 53.30 279 VAL A C 1
ATOM 2271 O O . VAL A 1 280 ? -7.482 -44.478 -12.551 1.00 53.52 279 VAL A O 1
ATOM 2275 N N . ARG A 1 281 ? -6.503 -46.511 -12.780 1.00 52.30 280 ARG A N 1
ATOM 2276 C CA . ARG A 1 281 ? -5.199 -46.080 -12.242 1.00 47.64 280 ARG A CA 1
ATOM 2277 C C . ARG A 1 281 ? -4.593 -44.949 -13.052 1.00 52.11 280 ARG A C 1
ATOM 2278 O O . ARG A 1 281 ? -4.031 -44.017 -12.482 1.00 48.24 280 ARG A O 1
ATOM 2286 N N . TYR A 1 282 ? -4.704 -45.035 -14.383 1.00 56.43 281 TYR A N 1
ATOM 2287 C CA . TYR A 1 282 ? -4.277 -43.952 -15.281 1.00 57.47 281 TYR A CA 1
ATOM 2288 C C . TYR A 1 282 ? -5.089 -42.687 -15.044 1.00 52.78 281 TYR A C 1
ATOM 2289 O O . TYR A 1 282 ? -4.526 -41.581 -15.018 1.00 53.80 281 TYR A O 1
ATOM 2298 N N . GLN A 1 283 ? -6.402 -42.833 -14.885 1.00 51.41 282 GLN A N 1
ATOM 2299 C CA . GLN A 1 283 ? -7.237 -41.662 -14.605 1.00 57.02 282 GLN A CA 1
ATOM 2300 C C . GLN A 1 283 ? -6.790 -40.978 -13.308 1.00 52.22 282 GLN A C 1
ATOM 2301 O O . GLN A 1 283 ? -6.705 -39.756 -13.264 1.00 48.14 282 GLN A O 1
ATOM 2307 N N . ILE A 1 284 ? -6.445 -41.769 -12.288 1.00 49.15 283 ILE A N 1
ATOM 2308 C CA . ILE A 1 284 ? -6.014 -41.206 -10.996 1.00 53.33 283 ILE A CA 1
ATOM 2309 C C . ILE A 1 284 ? -4.692 -40.452 -11.131 1.00 50.40 283 ILE A C 1
ATOM 2310 O O . ILE A 1 284 ? -4.545 -39.344 -10.583 1.00 46.89 283 ILE A O 1
ATOM 2315 N N . ILE A 1 285 ? -3.753 -41.021 -11.886 1.00 50.33 284 ILE A N 1
ATOM 2316 C CA . ILE A 1 285 ? -2.512 -40.315 -12.199 1.00 57.51 284 ILE A CA 1
ATOM 2317 C C . ILE A 1 285 ? -2.798 -38.944 -12.817 1.00 58.30 284 ILE A C 1
ATOM 2318 O O . ILE A 1 285 ? -2.201 -37.948 -12.407 1.00 57.42 284 ILE A O 1
ATOM 2323 N N . ASP A 1 286 ? -3.706 -38.901 -13.790 1.00 59.66 285 ASP A N 1
ATOM 2324 C CA . ASP A 1 286 ? -4.072 -37.632 -14.435 1.00 61.42 285 ASP A CA 1
ATOM 2325 C C . ASP A 1 286 ? -4.795 -36.677 -13.480 1.00 57.44 285 ASP A C 1
ATOM 2326 O O . ASP A 1 286 ? -4.465 -35.492 -13.430 1.00 53.85 285 ASP A O 1
ATOM 2331 N N . ASP A 1 287 ? -5.740 -37.198 -12.702 1.00 54.25 286 ASP A N 1
ATOM 2332 C CA . ASP A 1 287 ? -6.478 -36.375 -11.748 1.00 53.62 286 ASP A CA 1
ATOM 2333 C C . ASP A 1 287 ? -5.602 -35.749 -10.675 1.00 51.93 286 ASP A C 1
ATOM 2334 O O . ASP A 1 287 ? -5.860 -34.629 -10.267 1.00 51.98 286 ASP A O 1
ATOM 2339 N N . PHE A 1 288 ? -4.566 -36.454 -10.229 1.00 46.91 287 PHE A N 1
ATOM 2340 C CA . PHE A 1 288 ? -3.621 -35.900 -9.260 1.00 48.56 287 PHE A CA 1
ATOM 2341 C C . PHE A 1 288 ? -2.378 -35.334 -9.925 1.00 49.85 287 PHE A C 1
ATOM 2342 O O . PHE A 1 288 ? -1.442 -34.951 -9.225 1.00 49.04 287 PHE A O 1
ATOM 2350 N N . ASN A 1 289 ? -2.396 -35.221 -11.264 1.00 54.03 288 ASN A N 1
ATOM 2351 C CA . ASN A 1 289 ? -1.227 -34.823 -12.080 1.00 59.03 288 ASN A CA 1
ATOM 2352 C C . ASN A 1 289 ? 0.048 -35.406 -11.484 1.00 55.75 288 ASN A C 1
ATOM 2353 O O . ASN A 1 289 ? 0.956 -34.680 -11.065 1.00 51.31 288 ASN A O 1
ATOM 2358 N N . LEU A 1 290 ? 0.075 -36.731 -11.404 1.00 54.98 289 LEU A N 1
ATOM 2359 C CA . LEU A 1 290 ? 0.995 -37.368 -10.515 1.00 57.67 289 LEU A CA 1
ATOM 2360 C C . LEU A 1 290 ? 2.397 -37.217 -11.041 1.00 58.84 289 LEU A C 1
ATOM 2361 O O . LEU A 1 290 ? 2.637 -37.317 -12.246 1.00 55.33 289 LEU A O 1
ATOM 2366 N N . ARG A 1 291 ? 3.300 -36.925 -10.112 1.00 62.09 290 ARG A N 1
ATOM 2367 C CA . ARG A 1 291 ? 4.711 -36.768 -10.405 1.00 67.86 290 ARG A CA 1
ATOM 2368 C C . ARG A 1 291 ? 5.299 -38.175 -10.585 1.00 66.01 290 ARG A C 1
ATOM 2369 O O . ARG A 1 291 ? 5.379 -38.951 -9.625 1.00 62.92 290 ARG A O 1
ATOM 2377 N N . VAL A 1 292 ? 5.653 -38.531 -11.818 1.00 69.75 291 VAL A N 1
ATOM 2378 C CA . VAL A 1 292 ? 6.059 -39.921 -12.125 1.00 74.53 291 VAL A CA 1
ATOM 2379 C C . VAL A 1 292 ? 7.265 -39.973 -13.052 1.00 77.58 291 VAL A C 1
ATOM 2380 O O . VAL A 1 292 ? 7.488 -39.038 -13.811 1.00 74.59 291 VAL A O 1
ATOM 2384 N N . LYS A 1 293 ? 8.022 -41.075 -12.985 1.00 81.87 292 LYS A N 1
ATOM 2385 C CA . LYS A 1 293 ? 9.065 -41.365 -13.972 1.00 79.69 292 LYS A CA 1
ATOM 2386 C C . LYS A 1 293 ? 8.372 -41.663 -15.288 1.00 77.19 292 LYS A C 1
ATOM 2387 O O . LYS A 1 293 ? 8.613 -41.006 -16.297 1.00 74.09 292 LYS A O 1
ATOM 2393 N N . SER A 1 294 ? 7.491 -42.653 -15.245 1.00 70.79 293 SER A N 1
ATOM 2394 C CA . SER A 1 294 ? 6.628 -42.986 -16.358 1.00 72.66 293 SER A CA 1
ATOM 2395 C C . SER A 1 294 ? 5.292 -43.421 -15.790 1.00 65.39 293 SER A C 1
ATOM 2396 O O . SER A 1 294 ? 5.204 -43.835 -14.634 1.00 71.07 293 SER A O 1
ATOM 2399 N N . LYS A 1 295 ? 4.260 -43.329 -16.614 1.00 64.78 294 LYS A N 1
ATOM 2400 C CA . LYS A 1 295 ? 2.907 -43.634 -16.176 1.00 69.54 294 LYS A CA 1
ATOM 2401 C C . LYS A 1 295 ? 2.672 -45.129 -16.038 1.00 66.61 294 LYS A C 1
ATOM 2402 O O . LYS A 1 295 ? 1.988 -45.543 -15.113 1.00 51.41 294 LYS A O 1
ATOM 2408 N N . TYR A 1 296 ? 3.247 -45.936 -16.930 1.00 64.66 295 TYR A N 1
ATOM 2409 C CA . TYR A 1 296 ? 3.089 -47.386 -16.816 1.00 65.20 295 TYR A CA 1
ATOM 2410 C C . TYR A 1 296 ? 3.773 -47.934 -15.568 1.00 65.63 295 TYR A C 1
ATOM 2411 O O . TYR A 1 296 ? 3.229 -48.837 -14.947 1.00 63.02 295 TYR A O 1
ATOM 2420 N N . ARG A 1 297 ? 4.892 -47.350 -15.173 1.00 65.93 296 ARG A N 1
ATOM 2421 C CA . ARG A 1 297 ? 5.557 -47.809 -13.975 1.00 69.49 296 ARG A CA 1
ATOM 2422 C C . ARG A 1 297 ? 4.729 -47.390 -12.791 1.00 62.78 296 ARG A C 1
ATOM 2423 O O . ARG A 1 297 ? 4.531 -48.173 -11.898 1.00 52.59 296 ARG A O 1
ATOM 2431 N N . ALA A 1 298 ? 4.224 -46.163 -12.822 1.00 59.29 297 ALA A N 1
ATOM 2432 C CA . ALA A 1 298 ? 3.326 -45.629 -11.790 1.00 60.03 297 ALA A CA 1
ATOM 2433 C C . ALA A 1 298 ? 2.057 -46.471 -11.634 1.00 53.10 297 ALA A C 1
ATOM 2434 O O . ALA A 1 298 ? 1.699 -46.864 -10.515 1.00 52.93 297 ALA A O 1
ATOM 2436 N N . VAL A 1 299 ? 1.391 -46.769 -12.744 1.00 53.10 298 VAL A N 1
ATOM 2437 C CA . VAL A 1 299 ? 0.217 -47.665 -12.729 1.00 55.88 298 VAL A CA 1
ATOM 2438 C C . VAL A 1 299 ? 0.536 -49.006 -12.065 1.00 55.68 298 VAL A C 1
ATOM 2439 O O . VAL A 1 299 ? -0.296 -49.548 -11.335 1.00 48.96 298 VAL A O 1
ATOM 2443 N N . TYR A 1 300 ? 1.743 -49.521 -12.301 1.00 58.86 299 TYR A N 1
ATOM 2444 C CA . TYR A 1 300 ? 2.166 -50.794 -11.691 1.00 61.71 299 TYR A CA 1
ATOM 2445 C C . TYR A 1 300 ? 2.293 -50.735 -10.156 1.00 56.59 299 TYR A C 1
ATOM 2446 O O . TYR A 1 300 ? 1.802 -51.628 -9.461 1.00 54.09 299 TYR A O 1
ATOM 2455 N N . SER A 1 301 ? 2.962 -49.702 -9.638 1.00 59.61 300 SER A N 1
ATOM 2456 C CA . SER A 1 301 ? 3.015 -49.442 -8.167 1.00 61.84 300 SER A CA 1
ATOM 2457 C C . SER A 1 301 ? 1.639 -49.429 -7.533 1.00 62.55 300 SER A C 1
ATOM 2458 O O . SER A 1 301 ? 1.424 -50.044 -6.491 1.00 69.42 300 SER A O 1
ATOM 2461 N N . MET A 1 302 ? 0.716 -48.723 -8.179 1.00 54.93 301 MET A N 1
ATOM 2462 C CA . MET A 1 302 ? -0.650 -48.556 -7.678 1.00 55.29 301 MET A CA 1
ATOM 2463 C C . MET A 1 302 ? -1.473 -49.829 -7.517 1.00 57.03 301 MET A C 1
ATOM 2464 O O . MET A 1 302 ? -2.469 -49.815 -6.800 1.00 55.98 301 MET A O 1
ATOM 2469 N N . GLN A 1 303 ? -1.085 -50.927 -8.166 1.00 59.26 302 GLN A N 1
ATOM 2470 C CA . GLN A 1 303 ? -1.799 -52.210 -7.979 1.00 63.95 302 GLN A CA 1
ATOM 2471 C C . GLN A 1 303 ? -1.806 -52.737 -6.539 1.00 59.64 302 GLN A C 1
ATOM 2472 O O . GLN A 1 303 ? -2.735 -53.447 -6.171 1.00 61.56 302 GLN A O 1
ATOM 2478 N N . ASP A 1 304 ? -0.777 -52.391 -5.754 1.00 61.29 303 ASP A N 1
ATOM 2479 C CA . ASP A 1 304 ? -0.686 -52.685 -4.286 1.00 64.69 303 ASP A CA 1
ATOM 2480 C C . ASP A 1 304 ? -1.850 -52.143 -3.466 1.00 61.10 303 ASP A C 1
ATOM 2481 O O . ASP A 1 304 ? -2.227 -52.732 -2.451 1.00 53.69 303 ASP A O 1
ATOM 2486 N N . TYR A 1 305 ? -2.362 -50.975 -3.858 1.00 52.61 304 TYR A N 1
ATOM 2487 C CA . TYR A 1 305 ? -3.355 -50.283 -3.052 1.00 50.45 304 TYR A CA 1
ATOM 2488 C C . TYR A 1 305 ? -4.609 -49.809 -3.810 1.00 52.47 304 TYR A C 1
ATOM 2489 O O . TYR A 1 305 ? -5.709 -49.879 -3.254 1.00 49.78 304 TYR A O 1
ATOM 2498 N N . I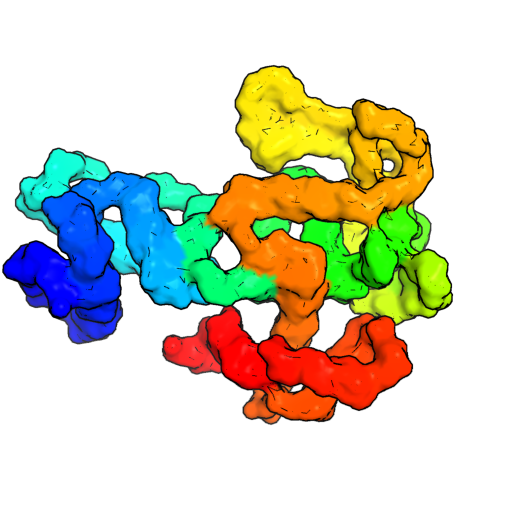LE A 1 306 ? -4.465 -49.360 -5.059 1.00 50.62 305 ILE A N 1
ATOM 2499 C CA . ILE A 1 306 ? -5.626 -49.053 -5.912 1.00 53.15 305 ILE A CA 1
ATOM 2500 C C . ILE A 1 306 ? -6.160 -50.323 -6.591 1.00 49.67 305 ILE A C 1
ATOM 2501 O O . ILE A 1 306 ? -5.837 -50.630 -7.746 1.00 50.57 305 ILE A O 1
ATOM 2506 N N . ASN A 1 307 ? -6.986 -51.046 -5.843 1.00 46.67 306 ASN A N 1
ATOM 2507 C CA . ASN A 1 307 ? -7.660 -52.250 -6.341 1.00 47.23 306 ASN A CA 1
ATOM 2508 C C . ASN A 1 307 ? -8.989 -52.421 -5.648 1.00 47.71 306 ASN A C 1
ATOM 2509 O O . ASN A 1 307 ? -9.282 -51.747 -4.652 1.00 50.46 306 ASN A O 1
ATOM 2514 N N . GLU A 1 308 ? -9.779 -53.351 -6.160 1.00 47.57 307 GLU A N 1
ATOM 2515 C CA . GLU A 1 308 ? -11.130 -53.587 -5.650 1.00 51.66 307 GLU A CA 1
ATOM 2516 C C . GLU A 1 308 ? -11.161 -54.091 -4.225 1.00 47.88 307 GLU A C 1
ATOM 2517 O O . GLU A 1 308 ? -12.027 -53.664 -3.478 1.00 45.34 307 GLU A O 1
ATOM 2523 N N . GLU A 1 309 ? -10.216 -54.949 -3.831 1.00 49.08 308 GLU A N 1
ATOM 2524 C CA . GLU A 1 309 ? -10.192 -55.422 -2.441 1.00 51.63 308 GLU A CA 1
ATOM 2525 C C . GLU A 1 309 ? -9.955 -54.304 -1.402 1.00 50.28 308 GLU A C 1
ATOM 2526 O O . GLU A 1 309 ? -10.692 -54.203 -0.437 1.00 47.11 308 GLU A O 1
ATOM 2532 N N . GLU A 1 310 ? -8.974 -53.435 -1.616 1.00 48.16 309 GLU A N 1
ATOM 2533 C CA . GLU A 1 310 ? -8.749 -52.336 -0.675 1.00 46.62 309 GLU A CA 1
ATOM 2534 C C . GLU A 1 310 ? -9.950 -51.399 -0.718 1.00 45.04 309 GLU A C 1
ATOM 2535 O O . GLU A 1 310 ? -10.423 -50.984 0.316 1.00 42.81 309 GLU A O 1
ATOM 2541 N N . VAL A 1 311 ? -10.496 -51.113 -1.898 1.00 42.48 310 VAL A N 1
ATOM 2542 C CA . VAL A 1 311 ? -11.659 -50.218 -1.955 1.00 44.11 310 VAL A CA 1
ATOM 2543 C C . VAL A 1 311 ? -12.910 -50.792 -1.272 1.00 44.60 310 VAL A C 1
ATOM 2544 O O . VAL A 1 311 ? -13.568 -50.100 -0.498 1.00 40.88 310 VAL A O 1
ATOM 2548 N N . ASN A 1 312 ? -13.230 -52.050 -1.541 1.00 44.01 311 ASN A N 1
ATOM 2549 C CA . ASN A 1 312 ? -14.369 -52.682 -0.885 1.00 48.14 311 ASN A CA 1
ATOM 2550 C C . ASN A 1 312 ? -14.161 -52.718 0.649 1.00 47.37 311 ASN A C 1
ATOM 2551 O O . ASN A 1 312 ? -15.125 -52.517 1.411 1.00 46.53 311 ASN A O 1
ATOM 2556 N N . LYS A 1 313 ? -12.917 -52.943 1.085 1.00 42.84 312 LYS A N 1
ATOM 2557 C CA . LYS A 1 313 ? -12.587 -52.942 2.525 1.00 48.33 312 LYS A CA 1
A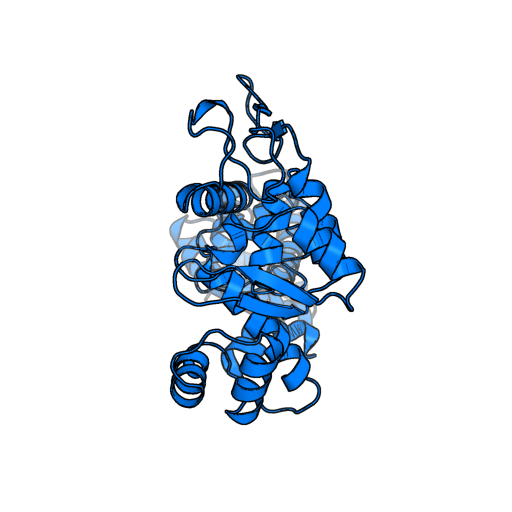TOM 2558 C C . LYS A 1 313 ? -12.879 -51.604 3.224 1.00 48.14 312 LYS A C 1
ATOM 2559 O O . LYS A 1 313 ? -13.605 -51.564 4.227 1.00 50.35 312 LYS A O 1
ATOM 2565 N N . TYR A 1 314 ? -12.325 -50.517 2.696 1.00 40.21 313 TYR A N 1
ATOM 2566 C CA . TYR A 1 314 ? -12.423 -49.216 3.360 1.00 39.34 313 TYR A CA 1
ATOM 2567 C C . TYR A 1 314 ? -13.751 -48.498 3.144 1.00 42.97 313 TYR A C 1
ATOM 2568 O O . TYR A 1 314 ? -14.141 -47.699 3.982 1.00 46.90 313 TYR A O 1
ATOM 2577 N N . TYR A 1 315 ? -14.442 -48.780 2.044 1.00 42.03 314 TYR A N 1
ATOM 2578 C CA . TYR A 1 315 ? -15.603 -48.000 1.625 1.00 44.38 314 TYR A CA 1
ATOM 2579 C C . TYR A 1 315 ? -16.869 -48.874 1.539 1.00 47.15 314 TYR A C 1
ATOM 2580 O O . TYR A 1 315 ? -17.811 -48.554 0.806 1.00 50.48 314 TYR A O 1
ATOM 2589 N N . ALA A 1 316 ? -16.901 -49.967 2.301 1.00 52.51 315 ALA A N 1
ATOM 2590 C CA . ALA A 1 316 ? -18.041 -50.897 2.298 1.00 54.52 315 ALA A CA 1
ATOM 2591 C C . ALA A 1 316 ? -19.390 -50.208 2.518 1.00 53.45 315 ALA A C 1
ATOM 2592 O O . ALA A 1 316 ? -20.356 -50.496 1.789 1.00 58.81 315 ALA A O 1
ATOM 2594 N N . GLU A 1 317 ? -19.466 -49.320 3.511 1.00 57.50 316 GLU A N 1
ATOM 2595 C CA . GLU A 1 317 ? -20.740 -48.649 3.833 1.00 62.63 316 GLU A CA 1
ATOM 2596 C C . GLU A 1 317 ? -21.212 -47.734 2.718 1.00 63.84 316 GLU A C 1
ATOM 2597 O O . GLU A 1 317 ? -22.387 -47.773 2.350 1.00 74.97 316 GLU A O 1
ATOM 2603 N N . GLU A 1 318 ? -20.302 -46.917 2.199 1.00 59.62 317 GLU A N 1
ATOM 2604 C CA . GLU A 1 318 ? -20.598 -46.012 1.083 1.00 61.04 317 GLU A CA 1
ATOM 2605 C C . GLU A 1 318 ? -20.972 -46.753 -0.222 1.00 59.45 317 GLU A C 1
ATOM 2606 O O . GLU A 1 318 ? -21.726 -46.243 -1.059 1.00 58.20 317 GLU A O 1
ATOM 2612 N N . LEU A 1 319 ? -20.432 -47.950 -0.390 1.00 55.69 318 LEU A N 1
ATOM 2613 C CA . LEU A 1 319 ? -20.748 -48.784 -1.539 1.00 61.27 318 LEU A CA 1
ATOM 2614 C C . LEU A 1 319 ? -22.056 -49.601 -1.404 1.00 68.92 318 LEU A C 1
ATOM 2615 O O . LEU A 1 319 ? -22.490 -50.227 -2.384 1.00 68.30 318 LEU A O 1
ATOM 2620 N N . GLY A 1 320 ? -22.673 -49.596 -0.215 1.00 73.91 319 GLY A N 1
ATOM 2621 C CA . GLY A 1 320 ? -23.870 -50.408 0.058 1.00 84.85 319 GLY A CA 1
ATOM 2622 C C . GLY A 1 320 ? -23.581 -51.904 0.107 1.00 86.85 319 GLY A C 1
ATOM 2623 O O . GLY A 1 320 ? -24.312 -52.706 -0.493 1.00 94.98 319 GLY A O 1
ATOM 2624 N N . LEU A 1 321 ? -22.511 -52.263 0.827 1.00 92.50 320 LEU A N 1
ATOM 2625 C CA . LEU A 1 321 ? -22.048 -53.657 0.992 1.00 92.54 320 LEU A CA 1
ATOM 2626 C C . LEU A 1 321 ? -22.134 -54.113 2.461 1.00 97.02 320 LEU A C 1
ATOM 2627 O O . LEU A 1 321 ? -22.164 -53.283 3.370 1.00 97.17 320 LEU A O 1
ATOM 2632 N N . LYS A 1 322 ? -22.141 -55.431 2.681 1.00 100.82 321 LYS A N 1
ATOM 2633 C CA . LYS A 1 322 ? -22.417 -56.016 4.016 1.00 104.31 321 LYS A CA 1
ATOM 2634 C C . LYS A 1 322 ? -21.261 -55.885 5.033 1.00 103.83 321 LYS A C 1
ATOM 2635 O O . LYS A 1 322 ? -20.288 -56.663 5.026 1.00 127.15 321 LYS A O 1
#